Protein AF-A0A4U2ZJ17-F1 (afdb_monomer)

Sequence (229 aa):
LLGVKWKRGNTEYAGFHTMTIDEFIDPLTFLKKIASLFDLEIQYRVEVVGSQITGWYVDMVKKRGQETGKEIELGKDLVGVKRIEHSREICTALVGFVRGEEEKVITVESINNGLPYITDSDAFQRWNEHGKHKFGFYTPETEEQNMTPQRLMTLMKTEFKKRVNTSVSYEVEAQSIGRVFGLAHELINEGDTIKIKDTGFTPELYLEARVIAGDESFTNPTQDKYVFG

pLDDT: mean 88.43, std 6.13, range [61.22, 96.56]

Foldseek 3Di:
DPPDQEDEDAEDDQDDDDDDDPDDDDPVVVVVVVCVRSCWDWDWDWDDDDPDTPGIYIHTHNFDAEALAAEAEPPPWWPDKDKDWAQPLAWQKEAEWEQAPPRDIDALCVVVVNDRIDGDPVLCVVPPDVSHTGYHYDYDDDPPNDDDSVNRVVVRVVVNVVRSGIDMDMWTKTAQVCVVVVPPSNGADARYWYWYWYVVDVVTDIDTWGFHDWPADPVDSRPIITTTD

Organism: Bacillus mycoides (NCBI:txid1405)

Mean predicted aligned error: 9.57 Å

InterPro domains:
  IPR007119 Phage tail spike protein, N-terminal domain [TIGR01665] (4-229)
  IPR010572 Tail spike domain [PF06605] (67-223)

Secondary structure (DSSP, 8-state):
--SSS-EEEEE-----------S---HHHHHHHHHHHTT-EEEEEEEEETTEEEEEEEEEES--S-EEEEEEEBTTTEEEEEEEEE-TT--SEEEEEEE-GGGPEEESGGGTTT-SEEE-HHHHHHH-BTTB--EEEE----S-S---HHHHHHHHHHHHHHHSS-EEEEEEEE--HHHHHT-GGG---TT-EEEEEETTSSS-EEEEEEEEEEE--SS-GGG-EEEE-

Solvent-accessible surface area (backbone atoms only — not comparable to full-atom values): 13399 Å² total; per-residue (Å²): 117,82,99,55,84,46,38,84,50,58,69,63,91,62,84,85,87,89,83,87,80,94,65,94,72,56,72,66,62,48,50,50,52,51,24,65,74,48,63,33,38,81,44,81,46,71,44,70,59,91,96,41,80,78,47,39,29,44,26,37,34,76,64,61,55,49,77,74,80,38,72,39,30,64,91,76,33,43,73,46,78,45,82,44,78,46,60,85,75,44,26,25,24,41,36,41,45,44,76,39,78,91,75,42,75,46,44,30,22,93,81,43,92,69,35,49,51,52,74,40,72,69,29,31,75,75,59,39,59,92,88,34,75,34,75,38,82,44,61,86,92,68,89,68,75,82,76,45,46,70,57,49,49,54,52,45,54,58,54,43,67,67,21,46,48,63,50,75,50,53,47,39,36,33,46,41,55,10,68,63,71,67,36,79,76,51,57,85,54,65,34,19,42,36,38,38,39,32,77,86,43,88,73,65,40,78,44,78,38,27,31,72,42,66,53,73,40,95,90,48,37,85,69,19,38,36,39,34,87

Radius of gyration: 23.9 Å; Cα contacts (8 Å, |Δi|>4): 418; chains: 1; bounding box: 58×40×65 Å

N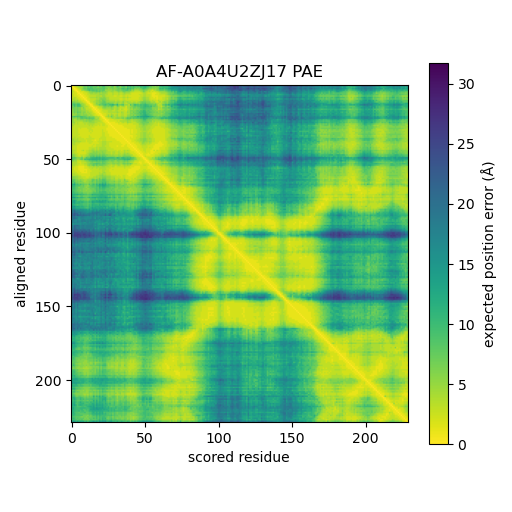earest PDB structures (foldseek):
  3cdd-assembly2_F  TM=5.819E-01  e=4.484E-06  Shewanella oneidensis MR-1
  6v8i-assembly1_BE  TM=5.025E-01  e=1.426E-06  Dubowvirus dv80alpha
  3cdd-assembly2_E  TM=5.573E-01  e=1.177E-05  Shewanella oneidensis MR-1
  3cdd-assembly1_C  TM=5.200E-01  e=5.059E-06  Shewanella oneidensis MR-1
  8fqc-assembly1_C1  TM=3.950E-01  e=2.426E-05  Agrobacterium phage Milano

Structure (mmCIF, N/CA/C/O backbone):
data_AF-A0A4U2ZJ17-F1
#
_entry.id   AF-A0A4U2ZJ17-F1
#
loop_
_atom_site.group_PDB
_atom_site.id
_atom_site.type_symbol
_atom_site.label_atom_id
_atom_site.label_alt_id
_atom_site.label_comp_id
_atom_site.label_asym_id
_atom_site.label_entity_id
_atom_site.label_seq_id
_atom_site.pdbx_PDB_ins_code
_atom_site.Cartn_x
_atom_site.Cartn_y
_atom_site.Cartn_z
_atom_site.occupancy
_atom_site.B_iso_or_equiv
_atom_site.auth_seq_id
_atom_site.auth_comp_id
_atom_site.auth_asym_id
_atom_site.auth_atom_id
_atom_site.pdbx_PDB_model_num
ATOM 1 N N . LEU A 1 1 ? 25.940 11.622 5.980 1.00 75.38 1 LEU A N 1
ATOM 2 C CA . LEU A 1 1 ? 26.574 10.427 5.379 1.00 75.38 1 LEU A CA 1
ATOM 3 C C . LEU A 1 1 ? 28.083 10.653 5.362 1.00 75.38 1 LEU A C 1
ATOM 5 O O . LEU A 1 1 ? 28.601 11.213 4.408 1.00 75.38 1 LEU A O 1
ATOM 9 N N . LEU A 1 2 ? 28.766 10.349 6.467 1.00 75.81 2 LEU A N 1
ATOM 10 C CA . LEU A 1 2 ? 30.220 10.515 6.585 1.00 75.81 2 LEU A CA 1
ATOM 11 C C . LEU A 1 2 ? 30.888 9.152 6.376 1.00 75.81 2 LEU A C 1
ATOM 13 O O . LEU A 1 2 ? 30.377 8.150 6.865 1.00 75.81 2 LEU A O 1
ATOM 17 N N . GLY A 1 3 ? 31.993 9.110 5.630 1.00 79.56 3 GLY A N 1
ATOM 18 C CA . GLY A 1 3 ? 32.769 7.880 5.412 1.00 79.56 3 GLY A CA 1
ATOM 19 C C . GLY A 1 3 ? 32.185 6.879 4.403 1.00 79.56 3 GLY A C 1
ATOM 20 O O . GLY A 1 3 ? 32.741 5.798 4.242 1.00 79.56 3 GLY A O 1
ATOM 21 N N . VAL A 1 4 ? 31.102 7.221 3.695 1.00 85.69 4 VAL A N 1
ATOM 22 C CA . VAL A 1 4 ? 30.512 6.396 2.622 1.00 85.69 4 VAL A CA 1
ATOM 23 C C . VAL A 1 4 ? 30.528 7.141 1.286 1.00 85.69 4 VAL A C 1
ATOM 25 O O . VAL A 1 4 ? 30.528 8.368 1.257 1.00 85.69 4 VAL A O 1
ATOM 28 N N . LYS A 1 5 ? 30.499 6.405 0.165 1.00 88.81 5 LYS A N 1
ATOM 29 C CA . LYS A 1 5 ? 30.486 6.993 -1.193 1.00 88.81 5 LYS A CA 1
ATOM 30 C C . LYS A 1 5 ? 29.231 7.822 -1.511 1.00 88.81 5 LYS A C 1
ATOM 32 O O . LYS A 1 5 ? 29.254 8.628 -2.436 1.00 88.81 5 LYS A O 1
ATOM 37 N N . TRP A 1 6 ? 28.150 7.607 -0.762 1.00 90.75 6 TRP A N 1
ATOM 38 C CA . TRP A 1 6 ? 26.847 8.239 -0.959 1.00 90.75 6 TRP A CA 1
ATOM 39 C C . TRP A 1 6 ? 26.771 9.628 -0.324 1.00 90.75 6 TRP A C 1
ATOM 41 O O . TRP A 1 6 ? 27.135 9.816 0.838 1.00 90.75 6 TRP A O 1
ATOM 51 N N . LYS A 1 7 ? 26.225 10.586 -1.070 1.00 92.50 7 LYS A N 1
ATOM 52 C CA . LYS A 1 7 ? 25.977 11.964 -0.643 1.00 92.50 7 LYS A CA 1
ATOM 53 C C . LYS A 1 7 ? 24.477 12.206 -0.493 1.00 92.50 7 LYS A C 1
ATOM 55 O O . LYS A 1 7 ? 23.660 11.508 -1.087 1.00 92.50 7 LYS A O 1
ATOM 60 N N . ARG A 1 8 ? 24.110 13.206 0.309 1.00 91.94 8 ARG A N 1
ATOM 61 C CA . ARG A 1 8 ? 22.730 13.705 0.344 1.00 91.94 8 ARG A CA 1
ATOM 62 C C . ARG A 1 8 ? 22.415 14.342 -1.011 1.00 91.94 8 ARG A C 1
ATOM 64 O O . ARG A 1 8 ? 23.201 15.167 -1.472 1.00 91.94 8 ARG A O 1
ATOM 71 N N . GLY A 1 9 ? 21.307 13.946 -1.622 1.00 93.38 9 GLY A N 1
ATOM 72 C CA . GLY A 1 9 ? 20.766 14.589 -2.812 1.00 93.38 9 GLY A CA 1
ATOM 73 C C . GLY A 1 9 ? 19.549 15.454 -2.479 1.00 93.38 9 GLY A C 1
ATOM 74 O O . GLY A 1 9 ? 19.556 16.187 -1.487 1.00 93.38 9 GLY A O 1
ATOM 75 N N . ASN A 1 10 ? 18.509 15.369 -3.299 1.00 92.12 10 ASN A N 1
ATOM 76 C CA . ASN A 1 10 ? 17.260 16.097 -3.118 1.00 92.12 10 ASN A CA 1
ATOM 77 C C . ASN A 1 10 ? 16.563 15.634 -1.837 1.00 92.12 10 ASN A C 1
ATOM 79 O O . ASN A 1 10 ? 16.494 14.447 -1.540 1.00 92.12 10 ASN A O 1
ATOM 83 N N . THR A 1 11 ? 16.070 16.567 -1.033 1.00 90.31 11 THR A N 1
ATOM 84 C CA . THR A 1 11 ? 15.320 16.248 0.187 1.00 90.31 11 THR A CA 1
ATOM 85 C C . THR A 1 11 ? 14.138 17.185 0.250 1.00 90.31 11 THR A C 1
ATOM 87 O O . THR A 1 11 ? 14.326 18.389 0.432 1.00 90.31 11 THR A O 1
ATOM 90 N N . GLU A 1 12 ? 12.941 16.645 0.081 1.00 87.38 12 GLU A N 1
ATOM 91 C CA . GLU A 1 12 ? 11.726 17.429 0.229 1.00 87.38 12 GLU A CA 1
ATOM 92 C C . GLU A 1 12 ? 11.452 17.733 1.702 1.00 87.38 12 GLU A C 1
ATOM 94 O O . GLU A 1 12 ? 11.763 16.951 2.601 1.00 87.38 12 GLU A O 1
ATOM 99 N N . TYR A 1 13 ? 10.891 18.913 1.956 1.00 84.81 13 TYR A N 1
ATOM 100 C CA . TYR A 1 13 ? 10.506 19.299 3.304 1.00 84.81 13 TYR A CA 1
ATOM 101 C C . TYR A 1 13 ? 9.256 18.522 3.740 1.00 84.81 13 TYR A C 1
ATOM 103 O O . TYR A 1 13 ? 8.222 18.575 3.069 1.00 84.81 13 TYR A O 1
ATOM 111 N N . ALA A 1 14 ? 9.356 17.842 4.883 1.00 82.38 14 ALA A N 1
ATOM 112 C CA . ALA A 1 14 ? 8.303 17.002 5.458 1.00 82.38 14 ALA A CA 1
ATOM 113 C C . ALA A 1 14 ? 8.065 17.292 6.956 1.00 82.38 14 ALA A C 1
ATOM 115 O O . ALA A 1 14 ? 7.679 16.413 7.716 1.00 82.38 14 ALA A O 1
ATOM 116 N N . GLY A 1 15 ? 8.302 18.535 7.394 1.00 85.44 15 GLY A N 1
ATOM 117 C CA . GLY A 1 15 ? 8.098 18.941 8.788 1.00 85.44 15 GLY A CA 1
ATOM 118 C C . GLY A 1 15 ? 9.284 18.628 9.701 1.00 85.44 15 GLY A C 1
ATOM 119 O O . GLY A 1 15 ? 10.428 18.545 9.250 1.00 85.44 15 GLY A O 1
ATOM 120 N N . PHE A 1 16 ? 9.003 18.494 10.999 1.00 86.19 16 PHE A N 1
ATOM 121 C CA . PHE A 1 16 ? 9.996 18.230 12.038 1.00 86.19 16 PHE A CA 1
ATOM 122 C C . PHE A 1 16 ? 9.546 17.053 12.897 1.00 86.19 16 PHE A C 1
ATOM 124 O O . PHE A 1 16 ? 8.444 17.069 13.433 1.00 86.19 16 PHE A O 1
ATOM 131 N N . HIS A 1 17 ? 10.433 16.079 13.077 1.00 84.19 17 HIS A N 1
ATOM 132 C CA . HIS A 1 17 ? 10.215 14.944 13.963 1.00 84.19 17 HIS A CA 1
ATOM 133 C C . HIS A 1 17 ? 11.437 14.729 14.849 1.00 84.19 17 HIS A C 1
ATOM 135 O O . HIS A 1 17 ? 12.572 14.992 14.441 1.00 84.19 17 HIS A O 1
ATOM 141 N N . THR A 1 18 ? 11.196 14.208 16.047 1.00 83.88 18 THR A N 1
ATOM 142 C CA . THR A 1 18 ? 12.246 13.815 16.987 1.00 83.88 18 THR A CA 1
ATOM 143 C C . THR A 1 18 ? 12.358 12.297 16.993 1.00 83.88 18 THR A C 1
ATOM 145 O O . THR A 1 18 ? 11.354 11.596 17.067 1.00 83.88 18 THR A O 1
ATOM 148 N N . MET A 1 19 ? 13.584 11.783 16.935 1.00 84.06 19 MET A N 1
ATOM 149 C CA . MET A 1 19 ? 13.879 10.359 17.068 1.00 84.06 19 MET A CA 1
ATOM 150 C C . MET A 1 19 ? 15.079 10.188 17.991 1.00 84.06 19 MET A C 1
ATOM 152 O O . MET A 1 19 ? 16.107 10.839 17.799 1.00 84.06 19 MET A O 1
ATOM 156 N N . THR A 1 20 ? 14.952 9.281 18.954 1.00 87.25 20 THR A N 1
ATOM 157 C CA . THR A 1 20 ? 16.044 8.880 19.844 1.00 87.25 20 THR A CA 1
ATOM 158 C C . THR A 1 20 ? 16.731 7.635 19.285 1.00 87.25 20 THR A C 1
ATOM 160 O O . THR A 1 20 ? 16.078 6.746 18.735 1.00 87.25 20 THR A O 1
ATOM 163 N N . ILE A 1 21 ? 18.060 7.585 19.379 1.00 86.25 21 ILE A N 1
ATOM 164 C CA . ILE A 1 21 ? 18.881 6.454 18.940 1.00 86.25 21 ILE A CA 1
ATOM 165 C C . ILE A 1 21 ? 19.700 5.999 20.145 1.00 86.25 21 ILE A C 1
ATOM 167 O O . ILE A 1 21 ? 20.718 6.609 20.463 1.00 86.25 21 ILE A O 1
ATOM 171 N N . ASP A 1 22 ? 19.244 4.939 20.804 1.00 87.06 22 ASP A N 1
ATOM 172 C CA . ASP A 1 22 ? 19.842 4.455 22.057 1.00 87.06 22 ASP A CA 1
ATOM 173 C C . ASP A 1 22 ? 20.845 3.303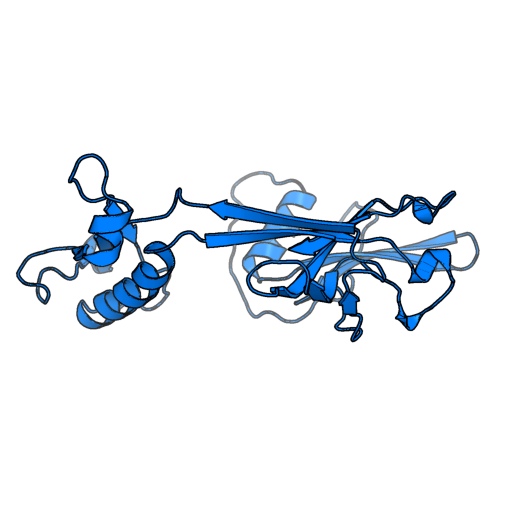 21.852 1.00 87.06 22 ASP A C 1
ATOM 175 O O . ASP A 1 22 ? 21.561 2.920 22.773 1.00 87.06 22 ASP A O 1
ATOM 179 N N . GLU A 1 23 ? 20.942 2.771 20.629 1.00 90.56 23 GLU A N 1
ATOM 180 C CA . GLU A 1 23 ? 21.829 1.664 20.257 1.00 90.56 23 GLU A CA 1
ATOM 181 C C . GLU A 1 23 ? 22.526 1.932 18.915 1.00 90.56 23 GLU A C 1
ATOM 183 O O . GLU A 1 23 ? 22.079 2.750 18.105 1.00 90.56 23 GLU A O 1
ATOM 188 N N . PHE A 1 24 ? 23.621 1.214 18.647 1.00 89.75 24 PHE A N 1
ATOM 189 C CA . PHE A 1 24 ? 24.280 1.267 17.343 1.00 89.75 24 PHE A CA 1
ATOM 190 C C . PHE A 1 24 ? 23.322 0.826 16.231 1.00 89.75 24 PHE A C 1
ATOM 192 O O . PHE A 1 24 ? 22.700 -0.230 16.306 1.00 89.75 24 PHE A O 1
ATOM 199 N N . ILE A 1 25 ? 23.246 1.624 15.167 1.00 89.56 25 ILE A N 1
ATOM 200 C CA . ILE A 1 25 ? 22.373 1.384 14.018 1.00 89.56 25 ILE A CA 1
ATOM 201 C C . ILE A 1 25 ? 23.176 1.461 12.724 1.00 89.56 25 ILE A C 1
ATOM 203 O O . ILE A 1 25 ? 24.022 2.343 12.553 1.00 89.56 25 ILE A O 1
ATOM 207 N N . ASP A 1 26 ? 22.922 0.540 11.795 1.00 89.25 26 ASP A N 1
ATOM 208 C CA . ASP A 1 26 ? 23.555 0.600 10.485 1.00 89.25 26 ASP A CA 1
ATOM 209 C C . ASP A 1 26 ? 22.964 1.747 9.633 1.00 89.25 26 ASP A C 1
ATOM 211 O O . ASP A 1 26 ? 21.783 2.091 9.767 1.00 89.25 26 ASP A O 1
ATOM 215 N N . PRO A 1 27 ? 23.752 2.352 8.723 1.00 87.94 27 PRO A N 1
ATOM 216 C CA . PRO A 1 27 ? 23.302 3.508 7.951 1.00 87.94 27 PRO A CA 1
ATOM 217 C C . PRO A 1 27 ? 22.053 3.269 7.095 1.00 87.94 27 PRO A C 1
ATOM 219 O O . PRO A 1 27 ? 21.276 4.202 6.899 1.00 87.94 27 PRO A O 1
ATOM 222 N N . LEU A 1 28 ? 21.847 2.056 6.570 1.00 88.81 28 LEU A N 1
ATOM 223 C CA . LEU A 1 28 ? 20.694 1.759 5.718 1.00 88.81 28 LEU A CA 1
ATOM 224 C C . LEU A 1 28 ? 19.417 1.688 6.555 1.00 88.81 28 LEU A C 1
ATOM 226 O O . LEU A 1 28 ? 18.419 2.312 6.197 1.00 88.81 28 LEU A O 1
ATOM 230 N N . THR A 1 29 ? 19.453 0.976 7.680 1.00 90.19 29 THR A N 1
ATOM 231 C CA . THR A 1 29 ? 18.329 0.927 8.622 1.00 90.19 29 THR A CA 1
ATOM 232 C C . THR A 1 29 ? 18.021 2.314 9.163 1.00 90.19 29 THR A C 1
ATOM 234 O O . THR A 1 29 ? 16.854 2.683 9.263 1.00 90.19 29 THR A O 1
ATOM 237 N N . PHE A 1 30 ? 19.043 3.127 9.438 1.00 90.88 30 PHE A N 1
ATOM 238 C CA . PHE A 1 30 ? 18.834 4.503 9.874 1.00 90.88 30 PHE A CA 1
ATOM 239 C C . PHE A 1 30 ? 18.121 5.356 8.818 1.00 90.88 30 PHE A C 1
ATOM 241 O O . PHE A 1 30 ? 17.141 6.028 9.135 1.00 90.88 30 PHE A O 1
ATOM 248 N N . LEU A 1 31 ? 18.545 5.281 7.550 1.00 91.62 31 LEU A N 1
ATOM 249 C CA . LEU A 1 31 ? 17.860 5.969 6.451 1.00 91.62 31 LEU A CA 1
ATOM 250 C C . LEU A 1 31 ? 16.409 5.500 6.299 1.00 91.62 31 LEU A C 1
ATOM 252 O O . LEU A 1 31 ? 15.532 6.338 6.118 1.00 91.62 31 LEU A O 1
ATOM 256 N N . LYS A 1 32 ? 16.140 4.193 6.426 1.00 91.56 32 LYS A N 1
ATOM 257 C CA . LYS A 1 32 ? 14.775 3.642 6.391 1.00 91.56 32 LYS A CA 1
ATOM 258 C C . LYS A 1 32 ? 13.911 4.150 7.547 1.00 91.56 32 LYS A C 1
ATOM 260 O O . LYS A 1 32 ? 12.755 4.487 7.319 1.00 91.56 32 LYS A O 1
ATOM 265 N N . LYS A 1 33 ? 14.463 4.251 8.763 1.00 91.12 33 LYS A N 1
ATOM 266 C CA . LYS A 1 33 ? 13.752 4.831 9.916 1.00 91.12 33 LYS A CA 1
ATOM 267 C C . LYS A 1 33 ? 13.408 6.301 9.684 1.00 91.12 33 LYS A C 1
ATOM 269 O O . LYS A 1 33 ? 12.282 6.693 9.950 1.00 91.12 33 LYS A O 1
ATOM 274 N N . ILE A 1 34 ? 14.343 7.092 9.149 1.00 90.69 34 ILE A N 1
ATOM 275 C CA . ILE A 1 34 ? 14.077 8.493 8.784 1.00 90.69 34 ILE A CA 1
ATOM 276 C C . ILE A 1 34 ? 12.983 8.561 7.714 1.00 90.69 34 ILE A C 1
ATOM 278 O O . ILE A 1 34 ? 12.012 9.282 7.892 1.00 90.69 34 ILE A O 1
ATOM 282 N N . ALA A 1 35 ? 13.108 7.796 6.631 1.00 91.56 35 ALA A N 1
ATOM 283 C CA . ALA A 1 35 ? 12.120 7.773 5.556 1.00 91.56 35 ALA A CA 1
ATOM 284 C C . ALA A 1 35 ? 10.713 7.440 6.084 1.00 91.56 35 ALA A C 1
ATOM 286 O O . ALA A 1 35 ? 9.773 8.181 5.826 1.00 91.56 35 ALA A O 1
ATOM 287 N N . SER A 1 36 ? 10.598 6.408 6.927 1.00 89.06 36 SER A N 1
ATOM 288 C CA . SER A 1 36 ? 9.339 6.031 7.576 1.00 89.06 36 SER A CA 1
ATOM 289 C C . SER A 1 36 ? 8.797 7.104 8.521 1.00 89.06 36 SER A C 1
ATOM 291 O O . SER A 1 36 ? 7.590 7.294 8.577 1.00 89.06 36 SER A O 1
ATOM 293 N N . LEU A 1 37 ? 9.661 7.788 9.275 1.00 89.75 37 LEU A N 1
ATOM 294 C CA . LEU A 1 37 ? 9.251 8.829 10.220 1.00 89.75 37 LEU A CA 1
ATOM 295 C C . LEU A 1 37 ? 8.678 10.057 9.506 1.00 89.75 37 LEU A C 1
ATOM 297 O O . LEU A 1 37 ? 7.787 10.711 10.026 1.00 89.75 37 LEU A O 1
ATOM 301 N N . PHE A 1 38 ? 9.211 10.384 8.330 1.00 88.94 38 PHE A N 1
ATOM 302 C CA . PHE A 1 38 ? 8.803 11.550 7.549 1.00 88.94 38 PHE A CA 1
ATOM 303 C C . PHE A 1 38 ? 7.801 11.226 6.431 1.00 88.94 38 PHE A C 1
ATOM 305 O O . PHE A 1 38 ? 7.454 12.136 5.683 1.00 88.94 38 PHE A O 1
ATOM 312 N N . ASP A 1 39 ? 7.356 9.969 6.315 1.00 89.69 39 ASP A N 1
ATOM 313 C CA . ASP A 1 39 ? 6.524 9.477 5.206 1.00 89.69 39 ASP A CA 1
ATOM 314 C C . ASP A 1 39 ? 7.117 9.848 3.829 1.00 89.69 39 ASP A C 1
ATOM 316 O O . ASP A 1 39 ? 6.469 10.407 2.945 1.00 89.69 39 ASP A O 1
ATOM 320 N N . LEU A 1 40 ? 8.425 9.611 3.690 1.00 92.69 40 LEU A N 1
ATOM 321 C CA . LEU A 1 40 ? 9.204 9.866 2.481 1.00 92.69 40 LEU A CA 1
ATOM 322 C C . LEU A 1 40 ? 9.705 8.556 1.881 1.00 92.69 40 LEU A C 1
ATOM 324 O O . LEU A 1 40 ? 9.946 7.562 2.564 1.00 92.69 40 LEU A O 1
ATOM 328 N N . GLU A 1 41 ? 9.975 8.595 0.588 1.00 92.00 41 GLU A N 1
ATOM 329 C CA . GLU A 1 41 ? 10.575 7.514 -0.168 1.00 92.00 41 GLU A CA 1
ATOM 330 C C . GLU A 1 41 ? 12.035 7.802 -0.492 1.00 92.00 41 GLU A C 1
ATOM 332 O O . GLU A 1 41 ? 12.419 8.902 -0.902 1.00 92.00 41 GLU A O 1
ATOM 337 N N . ILE A 1 42 ? 12.859 6.767 -0.344 1.00 92.31 42 ILE A N 1
ATOM 338 C CA . ILE A 1 42 ? 14.283 6.825 -0.660 1.00 92.31 42 ILE A CA 1
ATOM 339 C C . ILE A 1 42 ? 14.475 6.526 -2.144 1.00 92.31 42 ILE A C 1
ATOM 341 O O . ILE A 1 42 ? 14.081 5.460 -2.622 1.00 92.31 42 ILE A O 1
ATOM 345 N N . GLN A 1 43 ? 15.161 7.419 -2.854 1.00 91.25 43 GLN A N 1
ATOM 346 C CA . GLN A 1 43 ? 15.602 7.196 -4.226 1.00 91.25 43 GLN A CA 1
ATOM 347 C C . GLN A 1 43 ? 17.128 7.249 -4.308 1.00 91.25 43 GLN A C 1
ATOM 349 O O . GLN A 1 43 ? 17.770 8.223 -3.921 1.00 91.25 43 GLN A O 1
ATOM 354 N N . TYR A 1 44 ? 17.720 6.180 -4.834 1.00 91.25 44 TYR A N 1
ATOM 355 C CA . TYR A 1 44 ? 19.154 6.112 -5.083 1.00 91.25 44 TYR A CA 1
ATOM 356 C C . TYR A 1 44 ? 19.444 6.531 -6.517 1.00 91.25 44 TYR A C 1
ATOM 358 O O . TYR A 1 44 ? 18.878 5.977 -7.458 1.00 91.25 44 TYR A O 1
ATOM 366 N N . ARG A 1 45 ? 20.350 7.492 -6.688 1.00 91.44 45 ARG A N 1
ATOM 367 C CA . ARG A 1 45 ? 20.709 8.030 -8.000 1.00 91.44 45 ARG A CA 1
ATOM 368 C C . ARG A 1 45 ? 22.216 8.072 -8.172 1.00 91.44 45 ARG A C 1
ATOM 370 O O . ARG A 1 45 ? 22.954 8.432 -7.254 1.00 91.44 45 ARG A O 1
ATOM 377 N N . VAL A 1 46 ? 22.670 7.716 -9.366 1.00 92.56 46 VAL A N 1
ATOM 378 C CA . VAL A 1 46 ? 24.074 7.794 -9.766 1.00 92.56 46 VAL A CA 1
ATOM 379 C C . VAL A 1 46 ? 24.177 8.759 -10.937 1.00 92.56 46 VAL A C 1
ATOM 381 O O . VAL A 1 46 ? 23.387 8.683 -11.873 1.00 92.56 46 VAL A O 1
ATOM 384 N N . GLU A 1 47 ? 25.134 9.676 -10.876 1.00 9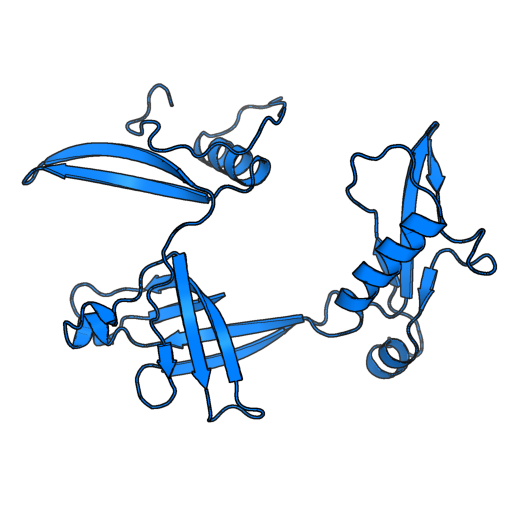3.00 47 GLU A N 1
ATOM 385 C CA . GLU A 1 47 ? 25.462 10.559 -11.995 1.00 93.00 47 GLU A CA 1
ATOM 386 C C . GLU A 1 47 ? 26.626 9.961 -12.779 1.00 93.00 47 GLU A C 1
ATOM 388 O O . GLU A 1 47 ? 27.640 9.559 -12.199 1.00 93.00 47 GLU A O 1
ATOM 393 N N . VAL A 1 48 ? 26.464 9.887 -14.098 1.00 92.06 48 VAL A N 1
ATOM 394 C CA . VAL A 1 48 ? 27.461 9.348 -15.024 1.00 92.06 48 VAL A CA 1
ATOM 395 C C . VAL A 1 48 ? 27.738 10.397 -16.090 1.00 92.06 48 VAL A C 1
ATOM 397 O O . VAL A 1 48 ? 26.813 10.921 -16.708 1.00 92.06 48 VAL A O 1
ATOM 400 N N . VAL A 1 49 ? 29.014 10.697 -16.311 1.00 91.56 49 VAL A N 1
ATOM 401 C CA . VAL A 1 49 ? 29.476 11.584 -17.381 1.00 91.56 49 VAL A CA 1
ATOM 402 C C . VAL A 1 49 ? 30.466 10.802 -18.236 1.00 91.56 49 VAL A C 1
ATOM 404 O O . VAL A 1 49 ? 31.528 10.388 -17.767 1.00 91.56 49 VAL A O 1
ATOM 407 N N . GLY A 1 50 ? 30.098 10.557 -19.496 1.00 90.31 50 GLY A N 1
ATOM 408 C CA . GLY A 1 50 ? 30.846 9.659 -20.375 1.00 90.31 50 GLY A CA 1
ATOM 409 C C . GLY A 1 50 ? 30.890 8.240 -19.803 1.00 90.31 50 GLY A C 1
ATOM 410 O O . GLY A 1 50 ? 29.853 7.634 -19.559 1.00 90.31 50 GLY A O 1
ATOM 411 N N . SER A 1 51 ? 32.094 7.717 -19.569 1.00 89.50 51 SER A N 1
ATOM 412 C CA . SER A 1 51 ? 32.319 6.392 -18.975 1.00 89.50 51 SER A CA 1
ATOM 413 C C . SER A 1 51 ? 32.626 6.431 -17.471 1.00 89.50 51 SER A C 1
ATOM 415 O O . SER A 1 51 ? 33.073 5.426 -16.918 1.00 89.50 51 SER A O 1
ATOM 417 N N . GLN A 1 52 ? 32.463 7.580 -16.804 1.00 91.75 52 GLN A N 1
ATOM 418 C CA . GLN A 1 52 ? 32.829 7.759 -15.398 1.00 91.75 52 GLN A CA 1
ATOM 419 C C . GLN A 1 52 ? 31.618 8.084 -14.526 1.00 91.75 52 GLN A C 1
ATOM 421 O O . GLN A 1 52 ? 30.806 8.946 -14.855 1.00 91.75 52 GLN A O 1
ATOM 426 N N . ILE A 1 53 ? 31.537 7.420 -13.372 1.00 92.31 53 ILE A N 1
ATOM 427 C CA . ILE A 1 53 ? 30.578 7.757 -12.319 1.00 92.31 53 ILE A CA 1
ATOM 428 C C . ILE A 1 53 ? 31.103 8.979 -11.560 1.00 92.31 53 ILE A C 1
ATOM 430 O O . ILE A 1 53 ? 32.166 8.915 -10.942 1.00 92.31 53 ILE A O 1
ATOM 434 N N . THR A 1 54 ? 30.353 10.077 -11.580 1.00 92.06 54 THR A N 1
ATOM 435 C CA . THR A 1 54 ? 30.740 11.360 -10.974 1.00 92.06 54 THR A CA 1
ATOM 436 C C . THR A 1 54 ? 30.121 11.585 -9.594 1.00 92.06 54 THR A C 1
ATOM 438 O O . THR A 1 54 ? 30.655 12.363 -8.799 1.00 92.06 54 THR A O 1
ATOM 441 N N . GLY A 1 55 ? 29.038 10.881 -9.255 1.00 93.00 55 GLY A N 1
ATOM 442 C CA . GLY A 1 55 ? 28.383 11.041 -7.960 1.00 93.00 55 GLY A CA 1
ATOM 443 C C . GLY A 1 55 ? 27.382 9.943 -7.621 1.00 93.00 55 GLY A C 1
ATOM 444 O O . GLY A 1 55 ? 26.771 9.344 -8.499 1.00 93.00 55 GLY A O 1
ATOM 445 N N . TRP A 1 56 ? 27.222 9.699 -6.321 1.00 95.00 56 TRP A N 1
ATOM 446 C CA . TRP A 1 56 ? 26.240 8.785 -5.739 1.00 95.00 56 TRP A CA 1
ATOM 447 C C . TRP A 1 56 ? 25.385 9.582 -4.762 1.00 95.00 56 TRP A C 1
ATOM 449 O O . TRP A 1 56 ? 25.927 10.182 -3.830 1.00 95.00 56 TRP A O 1
ATOM 459 N N . TYR A 1 57 ? 24.073 9.581 -4.952 1.00 94.81 57 TYR A N 1
ATOM 460 C CA . TYR A 1 57 ? 23.141 10.418 -4.208 1.00 94.81 57 TYR A CA 1
ATOM 461 C C . TYR A 1 57 ? 22.010 9.591 -3.615 1.00 94.81 57 TYR A C 1
ATOM 463 O O . TYR A 1 57 ? 21.523 8.640 -4.226 1.00 94.81 57 TYR A O 1
ATOM 471 N N . VAL A 1 58 ? 21.611 9.977 -2.409 1.00 94.25 58 VAL A N 1
ATOM 472 C CA . VAL A 1 58 ? 20.399 9.501 -1.750 1.00 94.25 58 VAL A CA 1
ATOM 473 C C . VAL A 1 58 ? 19.434 10.672 -1.699 1.00 94.25 58 VAL A C 1
ATOM 475 O O . VAL A 1 58 ? 19.680 11.650 -0.984 1.00 94.25 58 VAL A 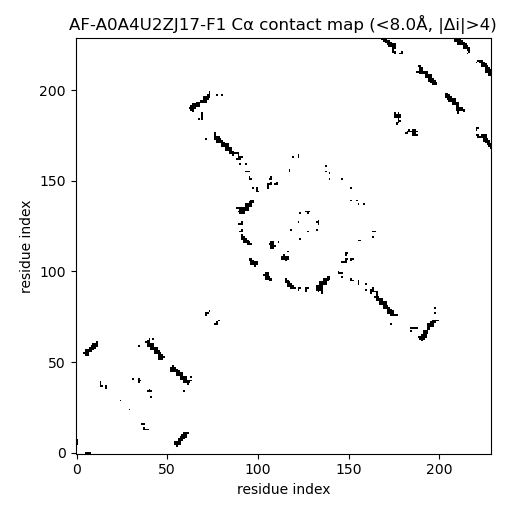O 1
ATOM 478 N N . ASP A 1 59 ? 18.378 10.566 -2.490 1.00 94.00 59 ASP A N 1
ATOM 479 C CA . ASP A 1 59 ? 17.267 11.498 -2.535 1.00 94.00 59 ASP A CA 1
ATOM 480 C C . ASP A 1 59 ? 16.158 11.004 -1.572 1.00 94.00 59 ASP A C 1
ATOM 482 O O . ASP A 1 59 ? 15.987 9.800 -1.365 1.00 94.00 59 ASP A O 1
ATOM 486 N N . MET A 1 60 ? 15.432 11.936 -0.959 1.00 93.81 60 MET A N 1
ATOM 487 C CA . MET A 1 60 ? 14.280 11.711 -0.079 1.00 93.81 60 MET A CA 1
ATOM 488 C C . MET A 1 60 ? 13.115 12.535 -0.632 1.00 93.81 60 MET A C 1
ATOM 490 O O . MET A 1 60 ? 13.141 13.768 -0.563 1.00 93.81 60 MET A O 1
ATOM 494 N N . VAL A 1 61 ? 12.135 11.862 -1.223 1.00 93.12 61 VAL A N 1
ATOM 495 C CA . VAL A 1 61 ? 11.022 12.475 -1.967 1.00 93.12 61 VAL A CA 1
ATOM 496 C C . VAL A 1 61 ? 9.693 11.955 -1.438 1.00 93.12 61 VAL A C 1
ATOM 498 O O . VAL A 1 61 ? 9.635 10.838 -0.947 1.00 93.12 61 VAL A O 1
ATOM 501 N N . LYS A 1 62 ? 8.611 12.724 -1.540 1.00 90.62 62 LYS A N 1
ATOM 502 C CA . LYS A 1 62 ? 7.278 12.298 -1.083 1.00 90.62 62 LYS A CA 1
ATOM 503 C C . LYS A 1 62 ? 6.752 11.093 -1.852 1.00 90.62 62 LYS A C 1
ATOM 505 O O . LYS A 1 62 ? 6.078 10.250 -1.281 1.00 90.62 62 LYS A O 1
ATOM 510 N N . LYS A 1 63 ? 7.036 11.025 -3.153 1.00 89.44 63 LYS A N 1
ATOM 511 C CA . LYS A 1 63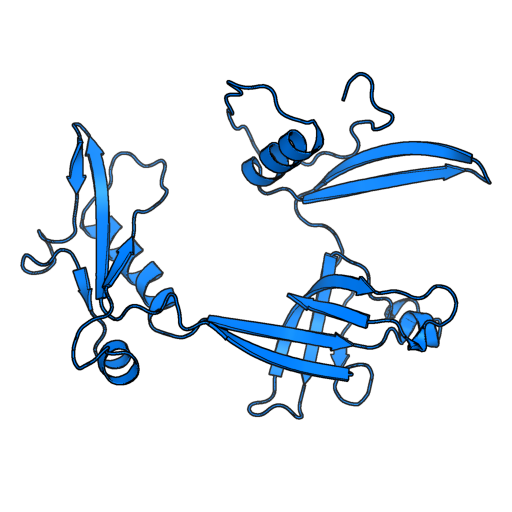 ? 6.604 9.926 -4.020 1.00 89.44 63 LYS A CA 1
ATOM 512 C C . LYS A 1 63 ? 7.586 9.765 -5.179 1.00 89.44 63 LYS A C 1
ATOM 514 O O . LYS A 1 63 ? 7.855 10.728 -5.894 1.00 89.44 63 LYS A O 1
ATOM 519 N N . ARG A 1 64 ? 8.129 8.561 -5.369 1.00 90.88 64 ARG A N 1
ATOM 520 C CA . ARG A 1 64 ? 8.884 8.164 -6.570 1.00 90.88 64 ARG A CA 1
ATOM 521 C C . ARG A 1 64 ? 7.953 7.920 -7.756 1.00 90.88 64 ARG A C 1
ATOM 523 O O . ARG A 1 64 ? 6.813 7.504 -7.569 1.00 90.88 64 ARG A O 1
ATOM 530 N N . GLY A 1 65 ? 8.499 8.054 -8.959 1.00 88.19 65 GLY A N 1
ATOM 531 C CA . GLY A 1 65 ? 7.785 7.795 -10.210 1.00 88.19 65 GLY A CA 1
ATOM 532 C C . GLY A 1 65 ? 6.800 8.898 -10.583 1.00 88.19 65 GLY A C 1
ATOM 533 O O . GLY A 1 65 ? 6.690 9.917 -9.899 1.00 88.19 65 GLY A O 1
ATOM 534 N N . GLN A 1 66 ? 6.135 8.720 -11.719 1.00 89.44 66 GLN A N 1
ATOM 535 C CA . GLN A 1 66 ? 5.266 9.727 -12.323 1.00 89.44 66 GLN A CA 1
ATOM 536 C C . GLN A 1 66 ? 3.929 9.120 -12.752 1.00 89.44 66 GLN A C 1
ATOM 538 O O . GLN A 1 66 ? 3.800 7.912 -12.943 1.00 89.44 66 GLN A O 1
ATOM 543 N N . GLU A 1 67 ? 2.917 9.967 -12.915 1.00 89.69 67 GLU A N 1
ATOM 544 C CA . GLU A 1 67 ? 1.684 9.582 -13.600 1.00 89.69 67 GLU A CA 1
ATOM 545 C C . GLU A 1 67 ? 1.875 9.847 -15.097 1.00 89.69 67 GLU A C 1
ATOM 547 O O . GLU A 1 67 ? 1.806 10.984 -15.560 1.00 89.69 67 GLU A O 1
ATOM 552 N N . THR A 1 68 ? 2.196 8.798 -15.853 1.00 82.12 68 THR A N 1
ATOM 553 C CA . THR A 1 68 ? 2.549 8.914 -17.280 1.00 82.12 68 THR A CA 1
ATOM 554 C C . THR A 1 68 ? 1.331 8.866 -18.205 1.00 82.12 68 THR A C 1
ATOM 556 O O . THR A 1 68 ? 1.456 9.092 -19.406 1.00 82.12 68 THR A O 1
ATOM 559 N N . GLY A 1 69 ? 0.147 8.551 -17.666 1.00 86.88 69 GLY A N 1
ATOM 560 C CA . GLY A 1 69 ? -1.057 8.265 -18.452 1.00 86.88 69 GLY A CA 1
ATOM 561 C C . GLY A 1 69 ? -1.033 6.892 -19.135 1.00 86.88 69 GLY A C 1
ATOM 562 O O . GLY A 1 69 ? -1.950 6.577 -19.888 1.00 86.88 69 GLY A O 1
ATOM 563 N N . LYS A 1 70 ? -0.008 6.073 -18.866 1.00 91.12 70 LYS A N 1
ATOM 564 C CA . LYS A 1 70 ? 0.091 4.690 -19.328 1.00 91.12 70 LYS A CA 1
ATOM 565 C C . LYS A 1 70 ? -1.089 3.863 -18.815 1.00 91.12 70 LYS A C 1
ATOM 567 O O . LYS A 1 70 ? -1.354 3.807 -17.612 1.00 91.12 70 LYS A O 1
ATOM 572 N N . GLU A 1 71 ? -1.731 3.156 -19.739 1.00 93.56 71 GLU A N 1
ATOM 573 C CA . GLU A 1 71 ? -2.790 2.192 -19.443 1.00 93.56 71 GLU A CA 1
ATOM 574 C C . GLU A 1 71 ? -2.351 0.785 -19.854 1.00 93.56 71 GLU A C 1
ATOM 576 O O . GLU A 1 71 ? -1.821 0.596 -20.955 1.00 93.56 71 GLU A O 1
ATOM 581 N N . ILE A 1 72 ? -2.545 -0.174 -18.952 1.00 93.12 72 ILE A N 1
ATOM 582 C CA . ILE A 1 72 ? -2.347 -1.606 -19.167 1.00 93.12 72 ILE A CA 1
ATOM 583 C C . ILE A 1 72 ? -3.709 -2.237 -19.422 1.00 93.12 72 ILE A C 1
ATOM 585 O O . ILE A 1 72 ? -4.624 -2.073 -18.615 1.00 93.12 72 ILE A O 1
ATOM 589 N N . GLU A 1 73 ? -3.852 -2.952 -20.533 1.00 94.81 73 GLU A N 1
ATOM 590 C CA . GLU A 1 73 ? -5.152 -3.422 -21.012 1.00 94.81 73 GLU A CA 1
ATOM 591 C C . GLU A 1 73 ? -5.119 -4.888 -21.464 1.00 94.81 73 GLU A C 1
ATOM 593 O O . GLU A 1 73 ? -4.154 -5.360 -22.082 1.00 94.81 73 GLU A O 1
ATOM 598 N N . LEU A 1 74 ? -6.209 -5.613 -21.182 1.00 92.81 74 LEU A N 1
ATOM 599 C CA . LEU A 1 74 ? -6.425 -6.970 -21.685 1.00 92.81 74 LEU A CA 1
ATOM 600 C C . LEU A 1 74 ? -6.355 -7.003 -23.219 1.00 92.81 74 LEU A C 1
ATOM 602 O O . LEU A 1 74 ? -7.048 -6.255 -23.905 1.00 92.81 74 LEU A O 1
ATOM 606 N N . GLY A 1 75 ? -5.531 -7.903 -23.762 1.00 90.25 75 GLY A N 1
ATOM 607 C CA . GLY A 1 75 ? -5.321 -8.046 -25.207 1.00 90.25 75 GLY A CA 1
ATOM 608 C C . GLY A 1 75 ? -4.264 -7.108 -25.802 1.00 90.25 75 GLY A C 1
ATOM 609 O O . GLY A 1 75 ? -3.959 -7.237 -26.987 1.00 90.25 75 GLY A O 1
ATOM 610 N N . LYS A 1 76 ? -3.680 -6.209 -24.997 1.00 92.31 76 LYS A N 1
ATOM 611 C CA . LYS A 1 76 ? -2.559 -5.341 -25.381 1.00 92.31 76 LYS A CA 1
ATOM 612 C C . LYS A 1 76 ? -1.270 -5.784 -24.691 1.00 92.31 76 LYS A C 1
ATOM 614 O O . LYS A 1 76 ? -0.373 -6.319 -25.334 1.00 92.31 76 LYS A O 1
ATOM 619 N N . ASP A 1 77 ? -1.188 -5.550 -23.390 1.00 91.19 77 ASP A N 1
ATOM 620 C CA . ASP A 1 77 ? 0.019 -5.721 -22.578 1.00 91.19 77 ASP A CA 1
ATOM 621 C C . ASP A 1 77 ? -0.253 -6.347 -21.206 1.00 91.19 77 ASP A C 1
ATOM 623 O O . ASP A 1 77 ? 0.690 -6.750 -20.526 1.00 91.19 77 ASP A O 1
ATOM 627 N N . LEU A 1 78 ? -1.522 -6.494 -20.815 1.00 91.56 78 LEU A N 1
ATOM 628 C CA . LEU A 1 78 ? -1.904 -7.245 -19.627 1.00 91.56 78 LEU A CA 1
ATOM 629 C C . LEU A 1 78 ? -1.689 -8.750 -19.848 1.00 91.56 78 LEU A C 1
ATOM 631 O O . LEU A 1 78 ? -2.322 -9.354 -20.716 1.00 91.56 78 LEU A O 1
ATOM 635 N N . VAL A 1 79 ? -0.824 -9.356 -19.034 1.00 88.44 79 VAL A N 1
ATOM 636 C CA . VAL A 1 79 ? -0.534 -10.800 -19.066 1.00 88.44 79 VAL A CA 1
ATOM 637 C C . VAL A 1 79 ? -1.455 -11.554 -18.112 1.00 88.44 79 VAL A C 1
ATOM 639 O O . VAL A 1 79 ? -1.965 -12.620 -18.457 1.00 88.44 79 VAL A O 1
ATOM 642 N N . GLY A 1 80 ? -1.700 -11.004 -16.922 1.00 86.25 80 GLY A N 1
ATOM 643 C CA . GLY A 1 80 ? -2.599 -11.623 -15.958 1.00 86.25 80 GLY A CA 1
ATOM 644 C C . GLY A 1 80 ? -2.885 -10.755 -14.743 1.00 86.25 80 GLY A C 1
ATOM 645 O O . GLY A 1 80 ? -2.093 -9.893 -14.367 1.00 86.25 80 GLY A O 1
ATOM 646 N N . VAL A 1 81 ? -4.028 -11.022 -14.113 1.00 87.69 81 VAL A N 1
ATOM 647 C CA . VAL A 1 81 ? -4.439 -10.417 -12.846 1.00 87.69 81 VAL A CA 1
ATOM 648 C C . VAL A 1 81 ? -4.761 -11.521 -11.853 1.00 87.69 81 VAL A C 1
ATOM 650 O O . VAL A 1 81 ? -5.530 -12.440 -12.138 1.00 87.69 81 VAL A O 1
ATOM 653 N N . LYS A 1 82 ? -4.211 -11.407 -10.650 1.00 85.94 82 LYS A N 1
ATOM 654 C CA . LYS A 1 82 ? -4.492 -12.298 -9.533 1.00 85.94 82 LYS A CA 1
ATOM 655 C C . LYS A 1 82 ? -5.033 -11.488 -8.365 1.00 85.94 82 LYS A C 1
ATOM 657 O O . LYS A 1 82 ? -4.325 -10.701 -7.746 1.00 85.94 82 LYS A O 1
ATOM 662 N N . ARG A 1 83 ? -6.305 -11.720 -8.047 1.00 85.12 83 ARG A N 1
ATOM 663 C CA . ARG A 1 83 ? -6.970 -11.156 -6.871 1.00 85.12 83 ARG A CA 1
ATOM 664 C C . ARG A 1 83 ? -6.597 -11.959 -5.628 1.00 85.12 83 ARG A C 1
ATOM 666 O O . ARG A 1 83 ? -6.792 -13.173 -5.592 1.00 85.12 83 ARG A O 1
ATOM 673 N N . ILE A 1 84 ? -6.100 -11.278 -4.606 1.00 83.12 84 ILE A N 1
ATOM 674 C CA . ILE A 1 84 ? -5.766 -11.852 -3.305 1.00 83.12 84 ILE A CA 1
ATOM 675 C C . ILE A 1 84 ? -6.706 -11.245 -2.268 1.00 83.12 84 ILE A C 1
ATOM 677 O O . ILE A 1 84 ? -6.790 -10.030 -2.110 1.00 83.12 84 ILE A O 1
ATOM 681 N N . GLU A 1 85 ? -7.433 -12.103 -1.557 1.00 83.81 85 GLU A N 1
ATOM 682 C CA . GLU A 1 85 ? -8.338 -11.682 -0.490 1.00 83.81 85 GLU A CA 1
ATOM 683 C C . GLU A 1 85 ? -7.720 -11.963 0.876 1.00 83.81 85 GLU A C 1
ATOM 685 O O . GLU A 1 85 ? -7.385 -13.100 1.218 1.00 83.81 85 GLU A O 1
ATOM 690 N N . HIS A 1 86 ? -7.600 -10.919 1.689 1.00 80.75 86 HIS A N 1
ATOM 691 C CA . HIS A 1 86 ? -7.106 -11.011 3.051 1.00 80.75 86 HIS A CA 1
ATOM 692 C C . HIS A 1 86 ? -8.284 -10.948 4.027 1.00 80.75 86 HIS A C 1
ATOM 694 O O . HIS A 1 86 ? -8.934 -9.919 4.201 1.00 80.75 86 HIS A O 1
ATOM 700 N N . SER A 1 87 ? -8.555 -12.068 4.699 1.00 81.88 87 SER A N 1
ATOM 701 C CA . SER A 1 87 ? -9.639 -12.195 5.689 1.00 81.88 87 SER A CA 1
ATOM 702 C C . SER A 1 87 ? -9.162 -12.171 7.146 1.00 81.88 87 SER A C 1
ATOM 704 O O . SER A 1 87 ? -9.970 -12.245 8.076 1.00 81.88 87 SER A O 1
ATOM 706 N N . ARG A 1 88 ? -7.842 -12.078 7.366 1.00 79.88 88 ARG A N 1
ATOM 707 C CA . ARG A 1 88 ? -7.228 -12.195 8.700 1.00 79.88 88 ARG A CA 1
ATOM 708 C C . ARG A 1 88 ? -7.648 -11.074 9.643 1.00 79.88 88 ARG A C 1
ATOM 710 O O . ARG A 1 88 ? -7.922 -11.343 10.805 1.00 79.88 88 ARG A O 1
ATOM 717 N N . GLU A 1 89 ? -7.742 -9.851 9.135 1.00 83.75 89 GLU A N 1
ATOM 718 C CA . GLU A 1 89 ? -8.069 -8.667 9.938 1.00 83.75 89 GLU A CA 1
ATOM 719 C C . GLU A 1 89 ? -9.574 -8.452 10.129 1.00 83.75 89 GLU A C 1
ATOM 721 O O . GLU A 1 89 ? -9.985 -7.502 10.798 1.00 83.75 89 GLU A O 1
ATOM 726 N N . ILE A 1 90 ? -10.409 -9.337 9.570 1.00 90.94 90 ILE A N 1
ATOM 727 C CA . ILE A 1 90 ? -11.856 -9.201 9.684 1.00 90.94 90 ILE A CA 1
ATOM 728 C C . ILE A 1 90 ? -12.289 -9.392 11.132 1.00 90.94 90 ILE A C 1
ATOM 730 O O . ILE A 1 90 ? -12.053 -10.449 11.731 1.00 90.94 90 ILE A O 1
ATOM 734 N N . CYS A 1 91 ? -13.012 -8.405 11.652 1.00 92.75 91 CYS A N 1
ATOM 735 C CA . CYS A 1 91 ? -13.666 -8.473 12.947 1.00 92.75 91 CYS A CA 1
ATOM 736 C C . CYS A 1 91 ? -15.166 -8.194 12.817 1.00 92.75 91 CYS A C 1
ATOM 738 O O . CYS A 1 91 ? -15.634 -7.450 11.962 1.00 92.75 91 CYS A O 1
ATOM 740 N N . THR A 1 92 ? -15.925 -8.836 13.695 1.00 95.12 92 THR A N 1
ATOM 741 C CA . THR A 1 92 ? -17.390 -8.700 13.805 1.00 95.12 92 THR A CA 1
ATOM 742 C C . THR A 1 92 ? -17.785 -7.920 15.061 1.00 95.12 92 THR A C 1
ATOM 744 O O . THR A 1 92 ? -18.955 -7.594 15.253 1.00 95.12 92 THR A O 1
ATOM 747 N N . ALA A 1 93 ? -16.803 -7.653 15.925 1.00 95.81 93 ALA A N 1
ATOM 748 C CA . ALA A 1 93 ? -16.893 -6.771 17.071 1.00 95.81 93 ALA A CA 1
ATOM 749 C C . ALA A 1 93 ? -15.563 -6.018 17.225 1.00 95.81 93 ALA A C 1
ATOM 751 O O . ALA A 1 93 ? -14.501 -6.630 17.103 1.00 95.81 93 ALA A O 1
ATOM 752 N N . LEU A 1 94 ? -15.607 -4.714 17.501 1.00 96.56 94 LEU A N 1
ATOM 753 C CA . LEU A 1 94 ? -14.412 -3.885 17.685 1.00 96.56 94 LEU A CA 1
ATOM 754 C C . LEU A 1 94 ? -14.422 -3.228 19.062 1.00 96.56 94 LEU A C 1
ATOM 756 O O . LEU A 1 94 ? -15.317 -2.436 19.356 1.00 96.56 94 LEU A O 1
ATOM 760 N N . VAL A 1 95 ? -13.410 -3.531 19.873 1.00 96.44 95 VAL A N 1
ATOM 761 C CA . VAL A 1 95 ? -13.141 -2.901 21.170 1.00 96.44 95 VAL A CA 1
ATOM 762 C C . VAL A 1 95 ? -12.229 -1.700 20.942 1.00 96.44 95 VAL A C 1
ATOM 764 O O . VAL A 1 95 ? -11.146 -1.849 20.375 1.00 96.44 95 VAL A O 1
ATOM 767 N N . GLY A 1 96 ? -12.646 -0.517 21.390 1.00 93.06 96 GLY A N 1
ATOM 768 C CA . GLY A 1 96 ? -11.847 0.702 21.274 1.00 93.06 96 GLY A CA 1
ATOM 769 C C . GLY A 1 96 ? -11.470 1.255 22.636 1.00 93.06 96 GLY A C 1
ATOM 770 O O . GLY A 1 96 ? -12.332 1.392 23.507 1.00 93.06 96 GLY A O 1
ATOM 771 N N . PHE A 1 97 ? -10.193 1.585 22.814 1.00 92.00 97 PHE A N 1
ATOM 772 C CA . PHE A 1 97 ? -9.700 2.158 24.062 1.00 92.00 97 PHE A CA 1
ATOM 773 C C . PHE A 1 97 ? -8.510 3.090 23.838 1.00 92.00 97 PHE A C 1
ATOM 775 O O . PHE A 1 97 ? -7.706 2.892 22.927 1.00 92.00 97 PHE A O 1
ATOM 782 N N . VAL A 1 98 ? -8.396 4.095 24.705 1.00 89.19 98 VAL A N 1
ATOM 783 C CA . VAL A 1 98 ? -7.283 5.054 24.752 1.00 89.19 98 VAL A CA 1
ATOM 784 C C . VAL A 1 98 ? -6.825 5.200 26.197 1.00 89.19 98 VAL A C 1
ATOM 786 O O . VAL A 1 98 ? -7.646 5.179 27.112 1.00 89.19 98 VAL A O 1
ATOM 789 N N . ARG A 1 99 ? -5.516 5.342 26.417 1.00 84.81 99 ARG A N 1
ATOM 790 C CA . ARG A 1 99 ? -4.985 5.741 27.726 1.00 84.81 99 ARG A CA 1
ATOM 791 C C . ARG A 1 99 ? -5.107 7.258 27.847 1.00 84.81 99 ARG A C 1
ATOM 793 O O . ARG A 1 99 ? -4.471 7.972 27.081 1.00 84.81 99 ARG A O 1
ATOM 800 N N . GLY A 1 100 ? -5.969 7.723 28.745 1.00 73.25 100 GLY A N 1
ATOM 801 C CA . GLY A 1 100 ? -6.110 9.138 29.076 1.00 73.25 100 GLY A CA 1
ATOM 802 C C . GLY A 1 100 ? -5.067 9.603 30.093 1.00 73.25 100 GLY A C 1
ATOM 803 O O . GLY A 1 100 ? -4.162 8.854 30.472 1.00 73.25 100 GLY A O 1
ATOM 804 N N . GLU A 1 101 ? -5.224 10.844 30.554 1.00 68.00 101 GLU A N 1
ATOM 805 C CA . GLU A 1 101 ? -4.446 11.394 31.666 1.00 68.00 101 GLU A CA 1
ATOM 806 C C . GLU A 1 101 ? -4.600 10.513 32.926 1.00 68.00 101 GLU A C 1
ATOM 808 O O . GLU A 1 101 ? -5.647 9.898 33.148 1.00 68.00 101 GLU A O 1
ATOM 813 N N . GLU A 1 102 ? -3.533 10.406 33.727 1.00 70.06 102 GLU A N 1
ATOM 814 C CA . GLU A 1 102 ? -3.472 9.578 34.950 1.00 70.06 102 GLU A CA 1
ATOM 815 C C . GLU A 1 102 ? -3.614 8.051 34.735 1.00 70.06 102 GLU A C 1
ATOM 817 O O . GLU A 1 102 ? -4.118 7.340 35.601 1.00 70.06 102 GLU 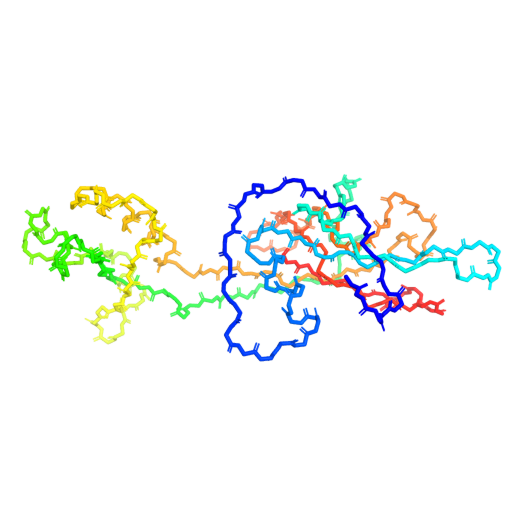A O 1
ATOM 822 N N . GLU A 1 103 ? -3.184 7.523 33.579 1.00 70.50 103 GLU A N 1
ATOM 823 C CA . GLU A 1 103 ? -3.301 6.095 33.195 1.00 70.50 103 GLU A CA 1
ATOM 824 C C . GLU A 1 103 ? -4.739 5.546 33.125 1.00 70.50 103 GLU A C 1
ATOM 826 O O . GLU A 1 103 ? -4.956 4.343 32.933 1.00 70.50 103 GLU A O 1
ATOM 831 N N . LYS A 1 104 ? -5.758 6.404 33.212 1.00 81.50 104 LYS A N 1
ATOM 832 C CA . LYS A 1 104 ? -7.148 5.957 33.151 1.00 81.50 104 LYS A CA 1
ATOM 833 C C . LYS A 1 104 ? -7.527 5.561 31.724 1.00 81.50 104 LYS A C 1
ATOM 835 O O . LYS A 1 104 ? -7.391 6.341 30.783 1.00 81.50 104 LYS A O 1
ATOM 840 N N . VAL A 1 105 ? -8.052 4.348 31.554 1.00 86.62 105 VAL A N 1
ATOM 841 C CA . VAL A 1 105 ? -8.521 3.867 30.247 1.00 86.62 105 VAL A CA 1
ATOM 842 C C . VAL A 1 105 ? -9.871 4.501 29.911 1.00 86.62 105 VAL A C 1
ATOM 844 O O . VAL A 1 105 ? -10.830 4.396 30.675 1.00 86.62 105 VAL A O 1
ATOM 847 N N . ILE A 1 106 ? -9.946 5.148 28.750 1.00 88.44 106 ILE A N 1
ATOM 848 C CA . ILE A 1 106 ? -11.169 5.703 28.173 1.00 88.44 106 ILE A CA 1
ATOM 849 C C . ILE A 1 106 ? -11.709 4.701 27.151 1.00 88.44 106 ILE A C 1
ATOM 851 O O . ILE A 1 106 ? -11.003 4.317 26.218 1.00 88.44 106 ILE A O 1
ATOM 855 N N . THR A 1 107 ? -12.968 4.301 27.320 1.00 92.38 107 THR A N 1
ATOM 856 C CA . THR A 1 107 ? -13.718 3.413 26.417 1.00 92.38 107 THR A CA 1
ATOM 857 C C . THR A 1 107 ? -15.015 4.097 25.970 1.00 92.38 107 THR A C 1
ATOM 859 O O . THR A 1 107 ? -15.324 5.224 26.369 1.00 92.38 107 THR A O 1
ATOM 862 N N . VAL A 1 108 ? -15.804 3.411 25.140 1.00 93.94 108 VAL A N 1
ATOM 863 C CA . VAL A 1 108 ? -17.141 3.871 24.728 1.00 93.94 108 VAL A CA 1
ATOM 864 C C . VAL A 1 108 ? -18.281 3.377 25.626 1.00 93.94 108 VAL A C 1
ATOM 866 O O . VAL A 1 108 ? -19.438 3.675 25.343 1.00 93.94 108 VAL A O 1
ATOM 869 N N . GLU A 1 109 ? -17.991 2.656 26.714 1.00 94.69 109 GLU A N 1
ATOM 870 C CA . GLU A 1 109 ? -19.006 2.017 27.574 1.00 94.69 109 GLU A CA 1
ATOM 871 C C . GLU A 1 109 ? -20.064 3.000 28.079 1.00 94.69 109 GLU A C 1
ATOM 873 O O . GLU A 1 109 ? -21.261 2.707 28.038 1.00 94.69 109 GLU A O 1
ATOM 878 N N . SER A 1 110 ? -19.628 4.195 28.487 1.00 92.25 110 SER A N 1
ATOM 879 C CA . SER A 1 110 ? -20.486 5.256 29.028 1.00 92.25 110 SER A CA 1
ATOM 880 C C . SER A 1 110 ? -21.554 5.753 28.050 1.00 92.25 110 SER A C 1
ATOM 882 O O . SER A 1 110 ? -22.569 6.295 28.481 1.00 92.25 110 SER A O 1
ATOM 884 N N . ILE A 1 111 ? -21.344 5.560 26.747 1.00 93.56 111 ILE A N 1
ATOM 885 C CA . ILE A 1 111 ? -22.240 6.013 25.675 1.00 93.56 111 ILE A CA 1
ATOM 886 C C . ILE A 1 111 ? -22.790 4.858 24.825 1.00 93.56 111 ILE A C 1
ATOM 888 O O . ILE A 1 111 ? -23.473 5.102 23.833 1.00 93.56 111 ILE A O 1
ATOM 892 N N . ASN A 1 112 ? -22.482 3.610 25.185 1.00 94.44 112 ASN A N 1
ATOM 893 C CA . ASN A 1 112 ? -22.806 2.416 24.406 1.00 94.44 112 ASN A CA 1
ATOM 894 C C . ASN A 1 112 ? -23.422 1.321 25.289 1.00 94.44 112 ASN A C 1
ATOM 896 O O . ASN A 1 112 ? -23.013 0.164 25.250 1.00 94.44 112 ASN A O 1
ATOM 900 N N . ASN A 1 113 ? -24.393 1.696 26.126 1.00 93.00 113 ASN A N 1
ATOM 901 C CA . ASN A 1 113 ? -25.133 0.779 27.002 1.00 93.00 113 ASN A CA 1
ATOM 902 C C . ASN A 1 113 ? -24.232 -0.103 27.892 1.00 93.00 113 ASN A C 1
ATOM 904 O O . ASN A 1 113 ? -24.557 -1.259 28.152 1.00 93.00 113 ASN A O 1
ATOM 908 N N . GLY A 1 114 ? -23.087 0.424 28.338 1.00 91.50 114 GLY A N 1
ATOM 909 C CA . GLY A 1 114 ? -22.125 -0.316 29.157 1.00 91.50 114 GLY A CA 1
ATOM 910 C C . GLY A 1 114 ? -21.248 -1.305 28.383 1.00 91.50 114 GLY A C 1
ATOM 911 O O . GLY A 1 114 ? -20.543 -2.084 29.012 1.00 91.50 114 GLY A O 1
ATOM 912 N N . LEU A 1 115 ? -21.272 -1.298 27.045 1.00 93.25 115 LEU A N 1
ATOM 913 C CA . LEU A 1 115 ? -20.441 -2.173 26.216 1.00 93.25 115 LEU A CA 1
ATOM 914 C C . LEU A 1 115 ? -19.205 -1.434 25.671 1.00 93.25 115 LEU A C 1
ATOM 916 O O . LEU A 1 115 ? -19.358 -0.397 25.017 1.00 93.25 115 LEU A O 1
ATOM 920 N N . PRO A 1 116 ? -17.983 -1.978 25.834 1.00 93.19 116 PRO A N 1
ATOM 921 C CA . PRO A 1 116 ? -16.753 -1.345 25.343 1.00 93.19 116 PRO A CA 1
ATOM 922 C C . PRO A 1 116 ? -16.503 -1.561 23.847 1.00 93.19 116 PRO A C 1
ATOM 924 O O . PRO A 1 116 ? -15.476 -1.132 23.319 1.00 93.19 116 PRO A O 1
ATOM 927 N N . TYR A 1 117 ? -17.420 -2.238 23.155 1.00 95.81 117 TYR A N 1
ATOM 928 C CA . TYR A 1 117 ? -17.276 -2.604 21.756 1.00 95.81 117 TYR A CA 1
ATOM 929 C C . TYR A 1 117 ? -18.534 -2.328 20.943 1.00 95.81 117 TYR A C 1
ATOM 931 O O . TYR A 1 117 ? -19.655 -2.334 21.452 1.00 95.81 117 TYR A O 1
ATOM 939 N N . ILE A 1 118 ? -18.329 -2.138 19.646 1.00 96.06 118 ILE A N 1
ATOM 940 C CA . ILE A 1 118 ? -19.393 -2.080 18.640 1.00 96.06 118 ILE A CA 1
ATOM 941 C C . ILE A 1 118 ? -19.434 -3.392 17.858 1.00 96.06 118 ILE A C 1
ATOM 943 O O . ILE A 1 118 ? -18.417 -4.075 17.764 1.00 96.06 118 ILE A O 1
ATOM 947 N N . THR A 1 119 ? -20.594 -3.747 17.311 1.00 96.12 119 THR A N 1
ATOM 948 C CA . THR A 1 119 ? -20.810 -4.981 16.538 1.00 96.12 119 THR A CA 1
ATOM 949 C C . THR A 1 119 ? -21.439 -4.677 15.185 1.00 96.12 119 THR A C 1
ATOM 951 O O . THR A 1 119 ? -22.044 -3.622 14.995 1.00 96.12 119 THR A O 1
ATOM 954 N N . ASP A 1 120 ? -21.264 -5.596 14.237 1.00 95.50 120 ASP A N 1
ATOM 955 C CA . ASP A 1 120 ? -21.890 -5.542 12.915 1.00 95.50 120 ASP A CA 1
ATOM 956 C C . ASP A 1 120 ? -22.575 -6.887 12.641 1.00 95.50 120 ASP A C 1
ATOM 958 O O . ASP A 1 120 ? -21.934 -7.943 12.658 1.00 95.50 120 ASP A O 1
ATOM 962 N N . SER A 1 121 ? -23.898 -6.854 12.461 1.00 93.88 121 SER A N 1
ATOM 963 C CA . SER A 1 121 ? -24.724 -8.052 12.281 1.00 93.88 121 SER A CA 1
ATOM 964 C C . SER A 1 121 ? -24.426 -8.774 10.973 1.00 93.88 121 SER A C 1
ATOM 966 O O . SER A 1 121 ? -24.389 -10.004 10.951 1.00 93.88 121 SER A O 1
ATOM 968 N N . ASP A 1 122 ? -24.170 -8.031 9.900 1.00 92.19 122 ASP A N 1
ATOM 969 C CA . ASP A 1 122 ? -23.947 -8.586 8.565 1.00 92.19 122 ASP A CA 1
ATOM 970 C C . ASP A 1 122 ? -22.550 -9.204 8.479 1.00 92.19 122 ASP A C 1
ATOM 972 O O . ASP A 1 122 ? -22.344 -10.262 7.880 1.00 92.19 122 ASP A O 1
ATOM 976 N N . ALA A 1 123 ? -21.566 -8.571 9.117 1.00 91.25 123 ALA A N 1
ATOM 977 C CA . ALA A 1 123 ? -20.244 -9.135 9.316 1.00 91.25 123 ALA A CA 1
ATOM 978 C C . ALA A 1 123 ? -20.314 -10.384 10.199 1.00 91.25 123 ALA A C 1
ATOM 980 O O . ALA A 1 123 ? -19.676 -11.382 9.881 1.00 91.25 123 ALA A O 1
ATOM 981 N N . PHE A 1 124 ? -21.105 -10.375 11.275 1.00 94.38 124 PHE A N 1
ATOM 982 C CA . PHE A 1 124 ? -21.283 -11.549 12.129 1.00 94.38 124 PHE A CA 1
ATOM 983 C C . PHE A 1 124 ? -21.894 -12.728 11.367 1.00 94.38 124 PHE A C 1
ATOM 985 O O . PHE A 1 124 ? -21.369 -13.837 11.433 1.00 94.38 124 PHE A O 1
ATOM 992 N N . GLN A 1 125 ? -22.944 -12.510 10.576 1.00 93.44 125 GLN A N 1
ATOM 993 C CA . GLN A 1 125 ? -23.539 -13.575 9.763 1.00 93.44 125 GLN A CA 1
ATOM 994 C C . GLN A 1 125 ? -22.535 -14.195 8.783 1.00 93.44 125 GLN A C 1
ATOM 996 O O . GLN A 1 125 ? -22.520 -15.413 8.620 1.00 93.44 125 GLN A O 1
ATOM 1001 N N . ARG A 1 126 ? -21.672 -13.375 8.175 1.00 90.56 126 ARG A N 1
ATOM 1002 C CA . ARG A 1 126 ? -20.686 -13.824 7.180 1.00 90.56 126 ARG A CA 1
ATOM 1003 C C . ARG A 1 126 ? -19.429 -14.446 7.787 1.00 90.56 126 ARG A C 1
ATOM 1005 O O . ARG A 1 126 ? -18.880 -15.379 7.214 1.00 90.56 126 ARG A O 1
ATOM 1012 N N . TRP A 1 127 ? -18.967 -13.923 8.920 1.00 91.88 127 TRP A N 1
ATOM 1013 C CA . TRP A 1 127 ? -17.608 -14.156 9.420 1.00 91.88 127 TRP A CA 1
ATOM 1014 C C . TRP A 1 127 ? -17.541 -14.666 10.860 1.00 91.88 127 TRP A C 1
ATOM 1016 O O . TRP A 1 127 ? -16.448 -14.704 11.427 1.00 91.88 127 TRP A O 1
ATOM 1026 N N . ASN A 1 128 ? -18.671 -15.017 11.485 1.00 92.25 128 ASN A N 1
ATOM 1027 C CA . ASN A 1 128 ? -18.648 -15.610 12.822 1.00 92.25 128 ASN A CA 1
ATOM 1028 C C . ASN A 1 128 ? -17.793 -16.881 12.850 1.00 92.25 128 ASN A C 1
ATOM 1030 O O . ASN A 1 128 ? -17.748 -17.658 11.897 1.00 92.25 128 ASN A O 1
ATOM 1034 N N . GLU A 1 129 ? -17.161 -17.108 13.994 1.00 89.44 129 GLU A N 1
ATOM 1035 C CA . GLU A 1 129 ? -16.436 -18.339 14.266 1.00 89.44 129 GLU A CA 1
ATOM 1036 C C . GLU A 1 129 ? -17.269 -19.164 15.248 1.00 89.44 129 GLU A C 1
ATOM 1038 O O . GLU A 1 129 ? -17.351 -18.850 16.435 1.00 89.44 129 GLU A O 1
ATOM 1043 N N . HIS A 1 130 ? -17.971 -20.180 14.739 1.00 92.62 130 HIS A N 1
ATOM 1044 C CA . HIS A 1 130 ? -18.867 -21.039 15.528 1.00 92.62 130 HIS A CA 1
ATOM 1045 C C . HIS A 1 130 ? -19.942 -20.265 16.314 1.00 92.62 130 HIS A C 1
ATOM 1047 O O . HIS A 1 130 ? -20.188 -20.537 17.491 1.00 92.62 130 HIS A O 1
ATOM 1053 N N . GLY A 1 131 ? -20.569 -19.268 15.682 1.00 92.44 131 GLY A N 1
ATOM 1054 C CA . GLY A 1 131 ? -21.571 -18.419 16.328 1.00 92.44 131 GLY A CA 1
ATOM 1055 C C . GLY A 1 131 ? -20.991 -17.441 17.354 1.00 92.44 131 GLY A C 1
ATOM 1056 O O . GLY A 1 131 ? -21.742 -16.898 18.162 1.00 92.44 131 GLY A O 1
ATOM 1057 N N . LYS A 1 132 ? -19.671 -17.211 17.352 1.00 94.81 132 LYS A N 1
ATOM 1058 C CA . LYS A 1 132 ? -19.003 -16.226 18.211 1.00 94.81 132 LYS A CA 1
ATOM 1059 C C . LYS A 1 132 ? -18.431 -15.073 17.401 1.00 94.81 132 LYS A C 1
ATOM 1061 O O . LYS A 1 132 ? -18.040 -15.226 16.242 1.00 94.81 132 LYS A O 1
ATOM 1066 N N . HIS A 1 133 ? -18.380 -13.907 18.040 1.00 95.00 133 HIS A N 1
ATOM 1067 C CA . HIS A 1 133 ? -17.777 -12.725 17.448 1.00 95.00 133 HIS A CA 1
ATOM 1068 C C . HIS A 1 133 ? -16.262 -12.897 17.323 1.00 95.00 133 HIS A C 1
ATOM 1070 O O . HIS A 1 133 ? -15.588 -13.282 18.277 1.00 95.00 133 HIS A O 1
ATOM 1076 N N . LYS A 1 134 ? -15.722 -12.505 16.169 1.00 94.12 134 LYS A N 1
ATOM 1077 C CA . LYS A 1 134 ? -14.301 -12.188 16.005 1.00 94.12 134 LYS A CA 1
ATOM 1078 C C . LYS A 1 134 ? -14.044 -10.784 16.550 1.00 94.12 134 LYS A C 1
ATOM 1080 O O . LYS A 1 134 ? -14.543 -9.820 15.963 1.00 94.12 134 LYS A O 1
ATOM 1085 N N . PHE A 1 135 ? -13.319 -10.680 17.662 1.00 94.19 135 PHE A N 1
ATOM 1086 C CA . PHE A 1 135 ? -12.993 -9.405 18.304 1.00 94.19 135 PHE A CA 1
ATOM 1087 C C . PHE A 1 135 ? -11.719 -8.790 17.721 1.00 94.19 135 PHE A C 1
ATOM 1089 O O . PHE A 1 135 ? -10.684 -9.446 17.645 1.00 94.19 135 PHE A O 1
ATOM 1096 N N . GLY A 1 136 ? -11.802 -7.517 17.343 1.00 93.12 136 GLY A N 1
ATOM 1097 C CA . GLY A 1 136 ? -10.658 -6.666 17.036 1.00 93.12 136 GLY A CA 1
ATOM 1098 C C . GLY A 1 136 ? -10.433 -5.629 18.136 1.00 93.12 136 GLY A C 1
ATOM 1099 O O . GLY A 1 136 ? -11.373 -5.237 18.829 1.00 93.12 136 GLY A O 1
ATOM 1100 N N . PHE A 1 137 ? -9.197 -5.154 18.256 1.00 94.25 137 PHE A N 1
ATOM 1101 C CA . PHE A 1 137 ? -8.817 -4.081 19.174 1.00 94.25 137 PHE A CA 1
ATOM 1102 C C . PHE A 1 137 ? -8.345 -2.860 18.385 1.00 94.25 137 PHE A C 1
ATOM 1104 O O . PHE A 1 137 ? -7.706 -2.998 17.336 1.00 94.25 137 PHE A O 1
ATOM 1111 N N . TYR A 1 138 ? -8.674 -1.673 18.885 1.00 93.25 138 TYR A N 1
ATOM 1112 C CA . TYR A 1 138 ? -8.316 -0.408 18.260 1.00 93.25 138 TYR A CA 1
ATOM 1113 C C . TYR A 1 138 ? -7.929 0.645 19.299 1.00 93.25 138 TYR A C 1
ATOM 1115 O O . TYR A 1 138 ? -8.693 0.951 20.217 1.00 93.25 138 TYR A O 1
ATOM 1123 N N . THR A 1 139 ? -6.759 1.241 19.091 1.00 91.06 139 THR A N 1
ATOM 1124 C CA . THR A 1 139 ? -6.283 2.417 19.814 1.00 91.06 139 THR A CA 1
ATOM 1125 C C . THR A 1 139 ? -5.906 3.469 18.774 1.00 91.06 139 THR A C 1
ATOM 1127 O O . THR A 1 139 ? -4.995 3.223 17.986 1.00 91.06 139 THR A O 1
ATOM 1130 N N . PRO A 1 140 ? -6.622 4.603 18.705 1.00 85.88 140 PRO A N 1
ATOM 1131 C CA . PRO A 1 140 ? -6.251 5.711 17.839 1.00 85.88 140 PRO A CA 1
ATOM 1132 C C . PRO A 1 140 ? -4.828 6.210 18.109 1.00 85.88 140 PRO A C 1
ATOM 1134 O O . PRO A 1 140 ? -4.488 6.514 19.251 1.00 85.88 140 PRO A O 1
ATOM 1137 N N . GLU A 1 141 ? -4.036 6.368 17.052 1.00 80.12 141 GLU A N 1
ATOM 1138 C CA . GLU A 1 141 ? -2.777 7.113 17.083 1.00 80.12 141 GLU A CA 1
ATOM 1139 C C . GLU A 1 141 ? -3.111 8.599 16.902 1.00 80.12 141 GLU A C 1
ATOM 1141 O O . GLU A 1 141 ? -3.427 9.050 15.803 1.00 80.12 141 GLU A O 1
ATOM 1146 N N . THR A 1 142 ? -3.157 9.352 18.001 1.00 69.81 142 THR A N 1
ATOM 1147 C CA . THR A 1 142 ? -3.424 10.796 17.982 1.00 69.81 142 THR A CA 1
ATOM 1148 C C . THR A 1 142 ? -2.574 11.518 19.017 1.00 69.81 142 THR A C 1
ATOM 1150 O O . THR A 1 142 ? -2.353 11.009 20.114 1.00 69.81 142 THR A O 1
ATOM 1153 N N . GLU A 1 143 ? -2.123 12.721 18.666 1.00 61.47 143 GLU A N 1
ATOM 1154 C CA . GLU A 1 143 ? -1.433 13.645 19.574 1.00 61.47 143 GLU A CA 1
ATOM 1155 C C . GLU A 1 143 ? -2.418 14.420 20.472 1.00 61.47 143 GLU A C 1
ATOM 1157 O O . GLU A 1 143 ? -2.017 15.074 21.435 1.00 61.47 143 GLU A O 1
ATOM 1162 N N . GLU A 1 144 ? -3.724 14.346 20.182 1.00 63.00 144 GLU A N 1
ATOM 1163 C CA . GLU A 1 144 ? -4.767 14.981 20.989 1.00 63.00 144 GLU A CA 1
ATOM 1164 C C . GLU A 1 144 ? -4.920 14.268 22.342 1.00 63.00 144 GLU A C 1
ATOM 1166 O O . GLU A 1 144 ? -5.553 13.216 22.447 1.00 63.00 144 GLU A O 1
ATOM 1171 N N . GLN A 1 145 ? -4.393 14.887 23.402 1.00 61.22 145 GLN A N 1
ATOM 1172 C CA . GLN A 1 145 ? -4.484 14.385 24.782 1.00 61.22 145 GLN A CA 1
ATOM 1173 C C . GLN A 1 145 ? -5.934 14.344 25.316 1.00 61.22 145 GLN A C 1
ATOM 1175 O O . GLN A 1 145 ? -6.258 13.543 26.190 1.00 61.22 145 GLN A O 1
ATOM 1180 N N . ASN A 1 146 ? -6.841 15.141 24.736 1.00 71.19 146 ASN A N 1
ATOM 1181 C CA . ASN A 1 146 ? -8.239 15.272 25.163 1.00 71.19 146 ASN A CA 1
ATOM 1182 C C . ASN A 1 146 ? -9.197 14.355 24.379 1.00 71.19 146 ASN A C 1
ATOM 1184 O O . ASN A 1 146 ? -10.123 14.814 23.705 1.00 71.19 146 ASN A O 1
ATOM 1188 N N . MET A 1 147 ? -8.993 13.039 24.464 1.00 82.75 147 MET A N 1
ATOM 1189 C CA . MET A 1 147 ? -9.896 12.061 23.849 1.00 82.75 147 MET A CA 1
ATOM 1190 C C . MET A 1 147 ? -11.233 11.968 24.604 1.00 82.75 147 MET A C 1
ATOM 1192 O O . MET A 1 147 ? -11.265 11.717 25.806 1.00 82.75 147 MET A O 1
ATOM 1196 N N . THR A 1 148 ? -12.359 12.081 23.890 1.00 89.25 148 THR A N 1
ATOM 1197 C CA . THR A 1 148 ? -13.709 11.869 24.453 1.00 89.25 148 THR A CA 1
ATOM 1198 C C . THR A 1 148 ? -14.323 10.547 23.973 1.00 89.25 148 THR A C 1
ATOM 1200 O O . THR A 1 148 ? -14.026 10.117 22.853 1.00 89.25 148 THR A O 1
ATOM 1203 N N . PRO A 1 149 ? -15.235 9.911 24.740 1.00 91.06 149 PRO A N 1
ATOM 1204 C CA . PRO A 1 149 ? -15.943 8.707 24.293 1.00 91.06 149 PRO A CA 1
ATOM 1205 C C . PRO A 1 149 ? -16.655 8.882 22.941 1.00 91.06 149 PRO A C 1
ATOM 1207 O O . PRO A 1 149 ? -16.648 7.980 22.108 1.00 91.06 149 PRO A O 1
ATOM 1210 N N . GLN A 1 150 ? -17.231 10.057 22.674 1.00 92.69 150 GLN A N 1
ATOM 1211 C CA . GLN A 1 150 ? -17.932 10.369 21.424 1.00 92.69 150 GLN A CA 1
ATOM 1212 C C . GLN A 1 150 ? -16.973 10.425 20.228 1.00 92.69 150 GLN A C 1
ATOM 1214 O O . GLN A 1 150 ? -17.279 9.908 19.145 1.00 92.69 150 GLN A O 1
ATOM 1219 N N . ARG A 1 151 ? -15.794 11.029 20.420 1.00 91.00 151 ARG A N 1
ATOM 1220 C CA . ARG A 1 151 ? -14.743 11.052 19.400 1.00 91.00 151 ARG A CA 1
ATOM 1221 C C . ARG A 1 151 ? -14.214 9.644 19.148 1.00 91.00 151 ARG A C 1
ATOM 1223 O O . ARG A 1 151 ? -14.174 9.226 17.991 1.00 91.00 151 ARG A O 1
ATOM 1230 N N . LEU A 1 152 ? -13.920 8.894 20.212 1.00 92.12 152 LEU A N 1
ATOM 1231 C CA . LEU A 1 152 ? -13.485 7.500 20.131 1.00 92.12 152 LEU A CA 1
ATOM 1232 C C . LEU A 1 152 ? -14.504 6.636 19.377 1.00 92.12 152 LEU A C 1
ATOM 1234 O O . LEU A 1 152 ? -14.119 5.915 18.467 1.00 92.12 152 LEU A O 1
ATOM 1238 N N . MET A 1 153 ? -15.802 6.778 19.653 1.00 94.31 153 MET A N 1
ATOM 1239 C CA . MET A 1 153 ? -16.870 6.078 18.926 1.00 94.31 153 MET A CA 1
ATOM 1240 C C . MET A 1 153 ? -16.859 6.380 17.422 1.00 94.31 153 MET A C 1
ATOM 1242 O O . MET A 1 153 ? -17.069 5.491 16.598 1.00 94.31 153 MET A O 1
ATOM 1246 N N . THR A 1 154 ? -16.605 7.631 17.037 1.00 93.62 154 THR A N 1
ATOM 1247 C CA . THR A 1 154 ? -16.534 8.028 15.621 1.00 93.62 154 THR A CA 1
ATOM 1248 C C . THR A 1 154 ? -15.330 7.391 14.923 1.00 93.62 154 THR A C 1
ATOM 1250 O O . THR A 1 154 ? -15.454 6.870 13.809 1.00 93.62 154 THR A O 1
ATOM 1253 N N . LEU A 1 155 ? -14.178 7.383 15.596 1.00 93.62 155 LEU A N 1
ATOM 1254 C CA . LEU A 1 155 ? -12.958 6.741 15.110 1.00 93.62 155 LEU A CA 1
ATOM 1255 C C . LEU A 1 155 ? -13.131 5.220 15.020 1.00 93.62 155 LEU A C 1
ATOM 1257 O O . LEU A 1 155 ? -12.853 4.639 13.975 1.00 93.62 155 LEU A O 1
ATOM 1261 N N . MET A 1 156 ? -13.710 4.596 16.050 1.00 94.38 156 MET A N 1
ATOM 1262 C CA . MET A 1 156 ? -14.059 3.174 16.060 1.00 94.38 156 MET A CA 1
ATOM 1263 C C . MET A 1 156 ? -14.976 2.810 14.898 1.00 94.38 156 MET A C 1
ATOM 1265 O O . MET A 1 156 ? -14.701 1.845 14.204 1.00 94.38 156 MET A O 1
ATOM 1269 N N . LYS A 1 157 ? -16.049 3.570 14.641 1.00 94.25 157 LYS A N 1
ATOM 1270 C CA . LYS A 1 157 ? -16.955 3.300 13.509 1.00 94.25 157 LYS A CA 1
ATOM 1271 C C . LYS A 1 157 ? -16.239 3.394 12.164 1.00 94.25 157 LYS A C 1
ATOM 1273 O O . LYS A 1 157 ? -16.504 2.588 11.276 1.00 94.25 157 LYS A O 1
ATOM 1278 N N . THR A 1 158 ? -15.353 4.375 12.014 1.00 93.06 158 THR A N 1
ATOM 1279 C CA . THR A 1 158 ? -14.547 4.542 10.798 1.00 93.06 158 THR A CA 1
ATOM 1280 C C . THR A 1 158 ? -13.614 3.355 10.598 1.00 93.06 158 THR A C 1
ATOM 1282 O O . THR A 1 158 ? -13.570 2.789 9.511 1.00 93.06 158 THR A O 1
ATOM 1285 N N . GLU A 1 159 ? -12.912 2.945 11.650 1.00 91.44 159 GLU A N 1
ATOM 1286 C CA . GLU A 1 159 ? -11.984 1.823 11.588 1.00 91.44 159 GLU A CA 1
ATOM 1287 C C . GLU A 1 159 ? -12.707 0.486 11.405 1.00 91.44 159 GLU A C 1
ATOM 1289 O O . GLU A 1 159 ? -12.304 -0.342 10.592 1.00 91.44 159 GLU A O 1
ATOM 1294 N N . PHE A 1 160 ? -13.833 0.292 12.087 1.00 93.94 160 PHE A N 1
ATOM 1295 C CA . PHE A 1 160 ? -14.613 -0.935 12.007 1.00 93.94 160 PHE A CA 1
ATOM 1296 C C . PHE A 1 160 ? -15.139 -1.179 10.594 1.00 93.94 160 PHE A C 1
ATOM 1298 O O . PHE A 1 160 ? -15.025 -2.291 10.089 1.00 93.94 160 PHE A O 1
ATOM 1305 N N . LYS A 1 161 ? -15.586 -0.129 9.889 1.00 90.81 161 LYS A N 1
ATOM 1306 C CA . LYS A 1 161 ? -15.984 -0.223 8.474 1.00 90.81 161 LYS A CA 1
ATOM 1307 C C . LYS A 1 161 ? -14.879 -0.753 7.555 1.00 90.81 161 LYS A C 1
ATOM 1309 O O . LYS A 1 161 ? -15.197 -1.387 6.553 1.00 90.81 161 LYS A O 1
ATOM 1314 N N . LYS A 1 162 ? -13.603 -0.531 7.885 1.00 88.38 162 LYS A N 1
ATOM 1315 C CA . LYS A 1 162 ? -12.473 -1.078 7.115 1.00 88.38 162 LYS A CA 1
ATOM 1316 C C . LYS A 1 162 ? -12.253 -2.569 7.377 1.00 88.38 162 LYS A C 1
ATOM 1318 O O . LYS A 1 162 ? -11.682 -3.251 6.538 1.00 88.38 162 LYS A O 1
ATOM 1323 N N . ARG A 1 163 ? -12.711 -3.073 8.528 1.00 89.31 163 ARG A N 1
ATOM 1324 C CA . ARG A 1 163 ? -12.429 -4.425 9.038 1.00 89.31 163 ARG A CA 1
ATOM 1325 C C . ARG A 1 163 ? -13.644 -5.361 9.048 1.00 89.31 163 ARG A C 1
ATOM 1327 O O . ARG A 1 163 ? -13.540 -6.472 9.550 1.00 89.31 163 ARG A O 1
ATOM 1334 N N . VAL A 1 164 ? -14.797 -4.951 8.515 1.00 88.19 164 VAL A N 1
ATOM 1335 C CA . VAL A 1 164 ? -15.992 -5.821 8.388 1.00 88.19 164 VAL A CA 1
ATOM 1336 C C . VAL A 1 164 ? -15.994 -6.676 7.114 1.00 88.19 164 VAL A C 1
ATOM 1338 O O . VAL A 1 164 ? -16.770 -7.626 7.003 1.00 88.19 164 VAL A O 1
ATOM 1341 N N . ASN A 1 165 ? -15.138 -6.351 6.143 1.00 84.75 165 ASN A N 1
ATOM 1342 C CA . ASN A 1 165 ? -14.996 -7.062 4.873 1.00 84.75 165 ASN A CA 1
ATOM 1343 C C . ASN A 1 165 ? -13.536 -7.476 4.658 1.00 84.75 165 ASN A C 1
ATOM 1345 O O . ASN A 1 165 ? -12.632 -6.917 5.274 1.00 84.75 165 ASN A O 1
ATOM 1349 N N . THR A 1 166 ? -13.310 -8.441 3.767 1.00 80.44 166 THR A N 1
ATOM 1350 C CA . THR A 1 166 ? -11.966 -8.767 3.273 1.00 80.44 166 THR A CA 1
ATOM 1351 C C . THR A 1 166 ? -11.336 -7.536 2.636 1.00 80.44 166 THR A C 1
ATOM 1353 O O . THR A 1 166 ? -11.989 -6.869 1.828 1.00 80.44 166 THR A O 1
ATOM 1356 N N . SER A 1 167 ? -10.066 -7.267 2.928 1.00 76.75 167 SER A N 1
ATOM 1357 C CA . SER A 1 167 ? -9.279 -6.395 2.060 1.00 76.75 167 SER A CA 1
ATOM 1358 C C . SER A 1 167 ? -8.860 -7.185 0.822 1.00 76.75 167 SER A C 1
ATOM 1360 O O . SER A 1 167 ? -8.611 -8.392 0.885 1.00 76.75 167 SER A O 1
ATOM 1362 N N . VAL A 1 168 ? -8.854 -6.513 -0.324 1.00 74.00 168 VAL A N 1
ATOM 1363 C CA . VAL A 1 168 ? -8.525 -7.114 -1.615 1.00 74.00 168 VAL A CA 1
ATOM 1364 C C . VAL A 1 168 ? -7.284 -6.420 -2.147 1.00 74.00 168 VAL A C 1
ATOM 1366 O O . VAL A 1 168 ? -7.255 -5.195 -2.222 1.00 74.00 168 VAL A O 1
ATOM 1369 N N . SER A 1 169 ? -6.278 -7.202 -2.508 1.00 77.06 169 SER A N 1
ATOM 1370 C CA . SER A 1 169 ? -5.106 -6.751 -3.250 1.00 77.06 169 SER A CA 1
ATOM 1371 C C . SER A 1 169 ? -5.071 -7.453 -4.606 1.00 77.06 169 SER A C 1
ATOM 1373 O O . SER A 1 169 ? -5.681 -8.511 -4.796 1.00 77.06 169 SER A O 1
ATOM 1375 N N . TYR A 1 170 ? -4.400 -6.842 -5.575 1.00 78.44 170 TYR A N 1
ATOM 1376 C CA . TYR A 1 170 ? -4.255 -7.395 -6.915 1.00 78.44 170 TYR A CA 1
ATOM 1377 C C . TYR A 1 170 ? -2.774 -7.472 -7.246 1.00 78.44 170 TYR A C 1
ATOM 1379 O O . TYR A 1 170 ? -2.076 -6.468 -7.189 1.00 78.44 170 TYR A O 1
ATOM 1387 N N . GLU A 1 171 ? -2.310 -8.662 -7.603 1.00 82.06 171 GLU A N 1
ATOM 1388 C CA . GLU A 1 171 ? -1.037 -8.833 -8.288 1.00 82.06 171 GLU A CA 1
ATOM 1389 C C . GLU A 1 171 ? -1.333 -8.785 -9.783 1.00 82.06 171 GLU A C 1
ATOM 1391 O O . GLU A 1 171 ? -2.124 -9.584 -10.290 1.00 82.06 171 GLU A O 1
ATOM 1396 N N . VAL A 1 172 ? -0.731 -7.831 -10.481 1.00 83.50 172 VAL A N 1
ATOM 1397 C CA . VAL A 1 172 ? -0.870 -7.705 -11.932 1.00 83.50 172 VAL A CA 1
ATOM 1398 C C . VAL A 1 172 ? 0.474 -7.995 -12.580 1.00 83.50 172 VAL A C 1
ATOM 1400 O O . VAL A 1 172 ? 1.508 -7.583 -12.066 1.00 83.50 172 V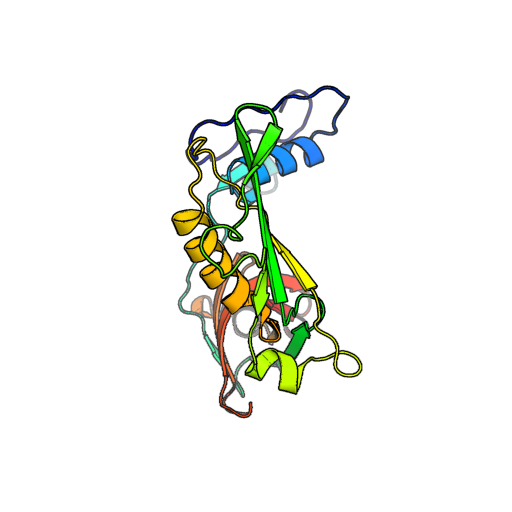AL A O 1
ATOM 1403 N N . GLU A 1 173 ? 0.446 -8.730 -13.686 1.00 85.12 173 GLU A N 1
ATOM 1404 C CA . GLU A 1 173 ? 1.597 -8.999 -14.539 1.00 85.12 173 GLU A CA 1
ATOM 1405 C C . GLU A 1 173 ? 1.339 -8.376 -15.909 1.00 85.12 173 GLU A C 1
ATOM 1407 O O . GLU A 1 173 ? 0.268 -8.549 -16.500 1.00 85.12 173 GLU A O 1
ATOM 1412 N N . ALA A 1 174 ? 2.331 -7.653 -16.420 1.00 86.94 174 ALA A N 1
ATOM 1413 C CA . ALA A 1 174 ? 2.257 -7.001 -17.716 1.00 86.94 174 ALA A CA 1
ATOM 1414 C C . ALA A 1 174 ? 3.580 -7.086 -18.468 1.00 86.94 174 ALA A C 1
ATOM 1416 O O . ALA A 1 174 ? 4.648 -7.156 -17.855 1.00 86.94 174 ALA A O 1
ATOM 1417 N N . GLN A 1 175 ? 3.489 -7.043 -19.794 1.00 86.12 175 GLN A N 1
ATOM 1418 C CA . GLN A 1 175 ? 4.637 -7.069 -20.688 1.00 86.12 175 GLN A CA 1
ATOM 1419 C C . GLN A 1 175 ? 5.102 -5.650 -21.042 1.00 86.12 175 GLN A C 1
ATOM 1421 O O . GLN A 1 175 ? 4.295 -4.752 -21.284 1.00 86.12 175 GLN A O 1
ATOM 1426 N N . SER A 1 176 ? 6.420 -5.451 -21.141 1.00 86.00 176 SER A N 1
ATOM 1427 C CA . SER A 1 176 ? 7.017 -4.152 -21.482 1.00 86.00 176 SER A CA 1
ATOM 1428 C C . SER A 1 176 ? 6.931 -3.819 -22.977 1.00 86.00 176 SER A C 1
ATOM 1430 O O . SER A 1 176 ? 7.938 -3.780 -23.687 1.00 86.00 176 SER A O 1
ATOM 1432 N N . ILE A 1 177 ? 5.733 -3.549 -23.499 1.00 89.50 177 ILE A N 1
ATOM 1433 C CA . ILE A 1 177 ? 5.564 -3.210 -24.925 1.00 89.50 177 ILE A CA 1
ATOM 1434 C C . ILE A 1 177 ? 6.324 -1.932 -25.326 1.00 89.50 177 ILE A C 1
ATOM 1436 O O . ILE A 1 177 ? 6.785 -1.824 -26.462 1.00 89.50 177 ILE A O 1
ATOM 1440 N N . GLY A 1 178 ? 6.538 -0.998 -24.390 1.00 87.44 178 GLY A N 1
ATOM 1441 C CA . GLY A 1 178 ? 7.367 0.186 -24.611 1.00 87.44 178 GLY A CA 1
ATOM 1442 C C . GLY A 1 178 ? 8.814 -0.165 -24.939 1.00 87.44 178 GLY A C 1
ATOM 1443 O O . GLY A 1 178 ? 9.396 0.416 -25.853 1.00 87.44 178 GLY A O 1
ATOM 1444 N N . ARG A 1 179 ? 9.381 -1.169 -24.265 1.00 87.56 179 ARG A N 1
ATOM 1445 C CA . ARG A 1 179 ? 10.743 -1.647 -24.531 1.00 87.56 179 ARG A CA 1
ATOM 1446 C C . ARG A 1 179 ? 10.800 -2.585 -25.733 1.00 87.56 179 ARG A C 1
ATOM 1448 O O . ARG A 1 179 ? 11.733 -2.487 -26.523 1.00 87.56 179 ARG A O 1
ATOM 1455 N N . VAL A 1 180 ? 9.794 -3.444 -25.908 1.00 87.12 180 VAL A N 1
ATOM 1456 C CA . VAL A 1 180 ? 9.709 -4.381 -27.042 1.00 87.12 180 VAL A CA 1
ATOM 1457 C C . VAL A 1 180 ? 9.579 -3.641 -28.377 1.00 87.12 180 VAL A C 1
ATOM 1459 O O . VAL A 1 180 ? 10.251 -4.001 -29.341 1.00 87.12 180 VAL A O 1
ATOM 1462 N N . PHE A 1 181 ? 8.750 -2.595 -28.440 1.00 88.88 181 PHE A N 1
ATOM 1463 C CA . PHE A 1 181 ? 8.475 -1.849 -29.674 1.00 88.88 181 PHE A CA 1
ATOM 1464 C C . PHE A 1 181 ? 9.156 -0.473 -29.746 1.00 88.88 181 PHE A C 1
ATOM 1466 O O . PHE A 1 181 ? 8.997 0.232 -30.740 1.00 88.88 181 PHE A O 1
ATOM 1473 N N . GLY A 1 182 ? 9.911 -0.068 -28.719 1.00 88.62 182 GLY A N 1
ATOM 1474 C CA . GLY A 1 182 ? 10.580 1.239 -28.675 1.00 88.62 182 GLY A CA 1
ATOM 1475 C C . GLY A 1 182 ? 9.620 2.427 -28.524 1.00 88.62 182 GLY A C 1
ATOM 1476 O O . GLY A 1 182 ? 9.904 3.526 -29.001 1.00 88.62 182 GLY A O 1
ATOM 1477 N N . LEU A 1 183 ? 8.469 2.220 -27.883 1.00 89.69 183 LEU A N 1
ATOM 1478 C CA . LEU A 1 183 ? 7.439 3.236 -27.682 1.00 89.69 183 LEU A CA 1
ATOM 1479 C C . LEU A 1 183 ? 7.664 3.954 -26.348 1.00 89.69 183 LEU A C 1
ATOM 1481 O O . LEU A 1 183 ? 7.290 3.455 -25.290 1.00 89.69 183 LEU A O 1
ATOM 1485 N N . ALA A 1 184 ? 8.247 5.154 -26.397 1.00 88.31 184 ALA A N 1
ATOM 1486 C CA . ALA A 1 184 ? 8.588 5.927 -25.196 1.00 88.31 184 ALA A CA 1
ATOM 1487 C C . ALA A 1 184 ? 7.381 6.226 -24.281 1.00 88.31 184 ALA A C 1
ATOM 1489 O O . ALA A 1 184 ? 7.532 6.280 -23.066 1.00 88.31 184 ALA A O 1
ATOM 1490 N N . HIS A 1 185 ? 6.186 6.390 -24.858 1.00 88.31 185 HIS A N 1
ATOM 1491 C CA . HIS A 1 185 ? 4.943 6.635 -24.115 1.00 88.31 185 HIS A CA 1
ATOM 1492 C C . HIS A 1 185 ? 4.349 5.369 -23.476 1.00 88.31 185 HIS A C 1
ATOM 1494 O O . HIS A 1 185 ? 3.425 5.467 -22.678 1.00 88.31 185 HIS A O 1
ATOM 1500 N N . GLU A 1 186 ? 4.866 4.188 -23.820 1.00 91.69 186 GLU A N 1
ATOM 1501 C CA . GLU A 1 186 ? 4.438 2.902 -23.259 1.00 91.69 186 GLU A CA 1
ATOM 1502 C C . GLU A 1 186 ? 5.449 2.349 -22.239 1.00 91.69 186 GLU A C 1
ATOM 1504 O O . GLU A 1 186 ? 5.318 1.206 -21.797 1.00 91.69 186 GLU A O 1
ATOM 1509 N N . LEU A 1 187 ? 6.485 3.122 -21.892 1.00 91.06 187 LEU A N 1
ATOM 1510 C CA . LEU A 1 187 ? 7.468 2.719 -20.891 1.00 91.06 187 LEU A CA 1
ATOM 1511 C C . LEU A 1 187 ? 6.826 2.651 -19.502 1.00 91.06 187 LEU A C 1
ATOM 1513 O O . LEU A 1 187 ? 6.010 3.493 -19.131 1.00 91.06 187 LEU A O 1
ATOM 1517 N N . ILE A 1 188 ? 7.238 1.641 -18.744 1.00 90.25 188 ILE A N 1
ATOM 1518 C CA . ILE A 1 188 ? 6.817 1.390 -17.369 1.00 90.25 188 ILE A CA 1
ATOM 1519 C C . ILE A 1 188 ? 8.076 1.508 -16.513 1.00 90.25 188 ILE A C 1
ATOM 1521 O O . ILE A 1 188 ? 9.038 0.784 -16.761 1.00 90.25 188 ILE A O 1
ATOM 1525 N N . ASN A 1 189 ? 8.092 2.415 -15.534 1.00 89.38 189 ASN A N 1
ATOM 1526 C CA . ASN A 1 189 ? 9.212 2.553 -14.604 1.00 89.38 189 ASN A CA 1
ATOM 1527 C C . ASN A 1 189 ? 8.755 2.310 -13.166 1.00 89.38 189 ASN A C 1
ATOM 1529 O O . ASN A 1 189 ? 7.614 2.588 -12.797 1.00 89.38 189 ASN A O 1
ATOM 1533 N N . GLU A 1 190 ? 9.668 1.830 -12.323 1.00 89.62 190 GLU A N 1
ATOM 1534 C CA . GLU A 1 190 ? 9.393 1.671 -10.896 1.00 89.62 190 GLU A CA 1
ATOM 1535 C C . GLU A 1 190 ? 8.933 2.980 -10.244 1.00 89.62 190 GLU A C 1
ATOM 1537 O O . GLU A 1 190 ? 9.575 4.029 -10.357 1.00 89.62 190 GLU A O 1
ATOM 1542 N N . GLY A 1 191 ? 7.851 2.883 -9.477 1.00 89.38 191 GLY A N 1
ATOM 1543 C CA . GLY A 1 191 ? 7.207 4.000 -8.806 1.00 89.38 191 GLY A CA 1
ATOM 1544 C C . GLY A 1 191 ? 6.131 4.695 -9.637 1.00 89.38 191 GLY A C 1
ATOM 1545 O O . GLY A 1 191 ? 5.347 5.435 -9.038 1.00 89.38 191 GLY A O 1
ATOM 1546 N N . ASP A 1 192 ? 6.055 4.471 -10.955 1.00 92.19 192 ASP A N 1
ATOM 1547 C CA . ASP A 1 192 ? 5.034 5.098 -11.800 1.00 92.19 192 ASP A CA 1
ATOM 1548 C C . ASP A 1 192 ? 3.625 4.705 -11.340 1.00 92.19 192 ASP A C 1
ATOM 1550 O O . ASP A 1 192 ? 3.390 3.607 -10.832 1.00 92.19 192 ASP A O 1
ATOM 1554 N N . THR A 1 193 ? 2.680 5.632 -11.479 1.00 92.56 193 THR A N 1
ATOM 1555 C CA . THR A 1 193 ? 1.254 5.366 -11.252 1.00 92.56 193 THR A CA 1
ATOM 1556 C C . THR A 1 193 ? 0.595 5.148 -12.602 1.00 92.56 193 THR A C 1
ATOM 1558 O O . THR A 1 193 ? 0.703 5.994 -13.492 1.00 92.56 193 THR A O 1
ATOM 1561 N N . ILE A 1 194 ? -0.062 4.004 -12.755 1.00 92.44 194 ILE A N 1
ATOM 1562 C CA . ILE A 1 194 ? -0.630 3.556 -14.021 1.00 92.44 194 ILE A CA 1
ATOM 1563 C C . ILE A 1 194 ? -2.061 3.058 -13.831 1.00 92.44 194 ILE A C 1
ATOM 1565 O O . ILE A 1 194 ? -2.482 2.712 -12.725 1.00 92.44 194 ILE A O 1
ATOM 1569 N N . LYS A 1 195 ? -2.805 2.986 -14.933 1.00 93.56 195 LYS A N 1
ATOM 1570 C CA . LYS A 1 195 ? -4.171 2.453 -14.936 1.00 93.56 195 LYS A CA 1
ATOM 1571 C C . LYS A 1 195 ? -4.185 1.062 -15.540 1.00 93.56 195 LYS A C 1
ATOM 1573 O O . LYS A 1 195 ? -3.474 0.799 -16.504 1.00 93.56 195 LYS A O 1
ATOM 1578 N N . ILE A 1 196 ? -5.001 0.181 -14.985 1.00 92.12 196 ILE A N 1
ATOM 1579 C CA . ILE A 1 196 ? -5.139 -1.209 -15.410 1.00 92.12 196 ILE A CA 1
ATOM 1580 C C . ILE A 1 196 ? -6.608 -1.448 -15.732 1.00 92.12 196 ILE A C 1
ATOM 1582 O O . ILE A 1 196 ? -7.479 -1.158 -14.909 1.00 92.12 196 ILE A O 1
ATOM 1586 N N . LYS A 1 197 ? -6.874 -1.969 -16.929 1.00 94.06 197 LYS A N 1
ATOM 1587 C CA . LYS A 1 197 ? -8.211 -2.324 -17.403 1.00 94.06 197 LYS A CA 1
ATOM 1588 C C . LYS A 1 197 ? -8.241 -3.792 -17.803 1.00 94.06 197 LYS A C 1
ATOM 1590 O O . LYS A 1 197 ? -7.653 -4.191 -18.809 1.00 94.06 197 LYS A O 1
ATOM 1595 N N . ASP A 1 198 ? -8.969 -4.584 -17.032 1.00 92.25 198 ASP A N 1
ATOM 1596 C CA . ASP A 1 198 ? -9.258 -5.977 -17.344 1.00 92.25 198 ASP A CA 1
ATOM 1597 C C . ASP A 1 198 ? -10.770 -6.155 -17.520 1.00 92.25 198 ASP A C 1
ATOM 1599 O O . ASP A 1 198 ? -11.527 -6.323 -16.561 1.00 92.25 198 ASP A O 1
ATOM 1603 N N . THR A 1 199 ? -11.209 -6.095 -18.777 1.00 91.56 199 THR A N 1
ATOM 1604 C CA . THR A 1 199 ? -12.606 -6.321 -19.174 1.00 91.56 199 THR A CA 1
ATOM 1605 C C . THR A 1 199 ? -12.982 -7.805 -19.209 1.00 91.56 199 THR A C 1
ATOM 1607 O O . THR A 1 199 ? -14.153 -8.140 -19.369 1.00 91.56 199 THR A O 1
ATOM 1610 N N . GLY A 1 200 ? -12.010 -8.712 -19.061 1.00 88.44 200 GLY A N 1
ATOM 1611 C CA . GLY A 1 200 ? -12.240 -10.151 -18.934 1.00 88.44 200 GLY A CA 1
ATOM 1612 C C . GLY A 1 200 ? -12.521 -10.586 -17.494 1.00 88.44 200 GLY A C 1
ATOM 1613 O O . GLY A 1 200 ? -13.060 -11.674 -17.274 1.00 88.44 200 GLY A O 1
ATOM 1614 N N . PHE A 1 201 ? -12.191 -9.747 -16.508 1.00 85.94 201 PHE A N 1
ATOM 1615 C CA . PHE A 1 201 ? -12.528 -9.969 -15.105 1.00 85.94 201 PHE A CA 1
ATOM 1616 C C . PHE A 1 201 ? -14.037 -9.788 -14.870 1.00 85.94 201 PHE A C 1
ATOM 1618 O O . PHE A 1 201 ? -14.695 -8.992 -15.534 1.00 85.94 201 PHE A O 1
ATOM 1625 N N . THR A 1 202 ? -14.622 -10.530 -13.923 1.00 82.88 202 THR A N 1
ATOM 1626 C CA . THR A 1 202 ? -16.048 -10.391 -13.570 1.00 82.88 202 THR A CA 1
ATOM 1627 C C . THR A 1 202 ? -16.205 -10.022 -12.092 1.00 82.88 202 THR A C 1
ATOM 1629 O O . THR A 1 202 ? -15.893 -10.851 -11.232 1.00 82.88 202 THR A O 1
ATOM 1632 N N . PRO A 1 203 ? -16.732 -8.824 -11.766 1.00 85.69 203 PRO A N 1
ATOM 1633 C CA . PRO A 1 203 ? -17.066 -7.716 -12.679 1.00 85.69 203 PRO A CA 1
ATOM 1634 C C . PRO A 1 203 ? -15.817 -7.097 -13.331 1.00 85.69 203 PRO A C 1
ATOM 1636 O O . PRO A 1 203 ? -14.719 -7.307 -12.824 1.00 85.69 203 PRO A O 1
ATOM 1639 N N . GLU A 1 204 ? -15.987 -6.334 -14.418 1.00 91.50 204 GLU A N 1
ATOM 1640 C CA . GLU A 1 204 ? -14.871 -5.660 -15.103 1.00 91.50 204 GLU A CA 1
ATOM 1641 C C . GLU A 1 204 ? -14.018 -4.860 -14.113 1.00 91.50 204 GLU A C 1
ATOM 1643 O O . GLU A 1 204 ? -14.534 -4.184 -13.214 1.00 91.50 204 GLU A O 1
ATOM 1648 N N . LEU A 1 205 ? -12.702 -4.956 -14.273 1.00 89.75 205 LEU A N 1
ATOM 1649 C CA . LEU A 1 205 ? -11.748 -4.454 -13.303 1.00 89.75 205 LEU A CA 1
ATOM 1650 C C . LEU A 1 205 ? -11.022 -3.227 -13.853 1.00 89.75 205 LEU A C 1
ATOM 1652 O O . LEU A 1 205 ? -10.298 -3.299 -14.844 1.00 89.75 205 LEU A O 1
ATOM 1656 N N . TYR A 1 206 ? -11.196 -2.109 -13.153 1.00 92.00 206 TYR A N 1
ATOM 1657 C CA . TYR A 1 206 ? -10.518 -0.845 -13.413 1.00 92.00 206 TYR A CA 1
ATOM 1658 C C . TYR A 1 206 ? -9.743 -0.462 -12.160 1.00 92.00 206 TYR A C 1
ATOM 1660 O O . TYR A 1 206 ? -10.342 -0.158 -11.127 1.00 92.00 206 TYR A O 1
ATOM 1668 N N . LEU A 1 207 ? -8.418 -0.513 -12.241 1.00 88.81 207 LEU A N 1
ATOM 1669 C CA . LEU A 1 207 ? -7.535 -0.220 -11.119 1.00 88.81 207 LEU A CA 1
ATOM 1670 C C . LEU A 1 207 ? -6.600 0.925 -11.468 1.00 88.81 207 LEU A C 1
ATOM 1672 O O . LEU A 1 207 ? -6.126 1.042 -12.594 1.00 88.81 207 LEU A O 1
ATOM 1676 N N . GLU A 1 208 ? -6.303 1.740 -10.470 1.00 90.88 208 GLU A N 1
ATOM 1677 C CA . GLU A 1 208 ? -5.093 2.546 -10.450 1.00 90.88 208 GLU A CA 1
ATOM 1678 C C . GLU A 1 208 ? -4.108 1.822 -9.540 1.00 90.88 208 GLU A C 1
ATOM 1680 O O . GLU A 1 208 ? -4.465 1.436 -8.426 1.00 90.88 208 GLU A O 1
ATOM 1685 N N . ALA A 1 209 ? -2.904 1.577 -10.038 1.00 88.81 209 ALA A N 1
ATOM 1686 C CA . ALA A 1 209 ? -1.896 0.836 -9.302 1.00 88.81 209 ALA A CA 1
ATOM 1687 C C . ALA A 1 209 ? -0.524 1.453 -9.521 1.00 88.81 209 ALA A C 1
ATOM 1689 O O . ALA A 1 209 ? -0.266 2.137 -10.519 1.00 88.81 209 ALA A O 1
ATOM 1690 N N . ARG A 1 210 ? 0.374 1.198 -8.577 1.00 90.38 210 ARG A N 1
ATOM 1691 C CA . ARG A 1 210 ? 1.742 1.670 -8.664 1.00 90.38 210 ARG A CA 1
ATOM 1692 C C . ARG A 1 210 ? 2.670 0.545 -9.072 1.00 90.38 210 ARG A C 1
ATOM 1694 O O . ARG A 1 210 ? 2.533 -0.572 -8.589 1.00 90.38 210 ARG A O 1
ATOM 1701 N N . VAL A 1 211 ? 3.653 0.843 -9.915 1.00 90.38 211 VAL A N 1
ATOM 1702 C CA . VAL A 1 211 ? 4.719 -0.114 -10.232 1.00 90.38 211 VAL A CA 1
ATOM 1703 C C . VAL A 1 211 ? 5.607 -0.294 -9.004 1.00 90.38 211 VAL A C 1
ATOM 1705 O O . VAL A 1 211 ? 6.313 0.633 -8.602 1.00 90.38 211 VAL A O 1
ATOM 1708 N N . ILE A 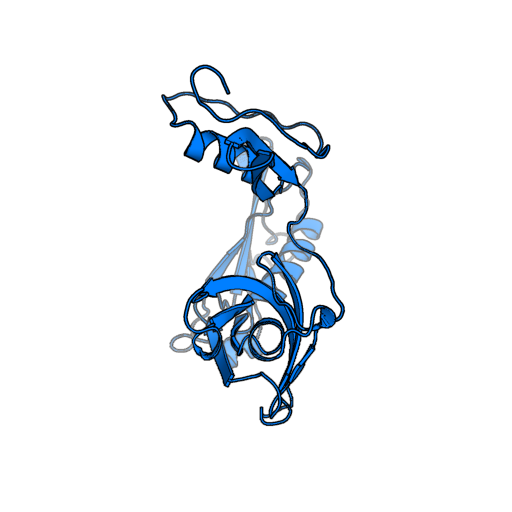1 212 ? 5.581 -1.480 -8.403 1.00 87.31 212 ILE A N 1
ATOM 1709 C CA . ILE A 1 212 ? 6.368 -1.806 -7.207 1.00 87.31 212 ILE A CA 1
ATOM 1710 C C . ILE A 1 212 ? 7.755 -2.312 -7.593 1.00 87.31 212 ILE A C 1
ATOM 1712 O O . ILE A 1 212 ? 8.739 -1.950 -6.950 1.00 87.31 212 ILE A O 1
ATOM 1716 N N . ALA A 1 213 ? 7.830 -3.140 -8.635 1.00 84.50 213 ALA A N 1
ATOM 1717 C CA . ALA A 1 213 ? 9.071 -3.739 -9.112 1.00 84.50 213 ALA A CA 1
ATOM 1718 C C . ALA A 1 213 ? 8.981 -4.096 -10.602 1.00 84.50 213 ALA A C 1
ATOM 1720 O O . ALA A 1 213 ? 7.893 -4.393 -11.106 1.00 84.50 213 ALA A O 1
ATOM 1721 N N . GLY A 1 214 ? 10.133 -4.111 -11.275 1.00 85.69 214 GLY A N 1
ATOM 1722 C CA . GLY A 1 214 ? 10.301 -4.656 -12.622 1.00 85.69 214 GLY A CA 1
ATOM 1723 C C . GLY A 1 214 ? 11.422 -5.695 -12.668 1.00 85.69 214 GLY A C 1
ATOM 1724 O O . GLY A 1 214 ? 12.547 -5.413 -12.264 1.00 85.69 214 GLY A O 1
ATOM 1725 N N . ASP A 1 215 ? 11.120 -6.891 -13.163 1.00 85.69 215 ASP A N 1
ATOM 1726 C CA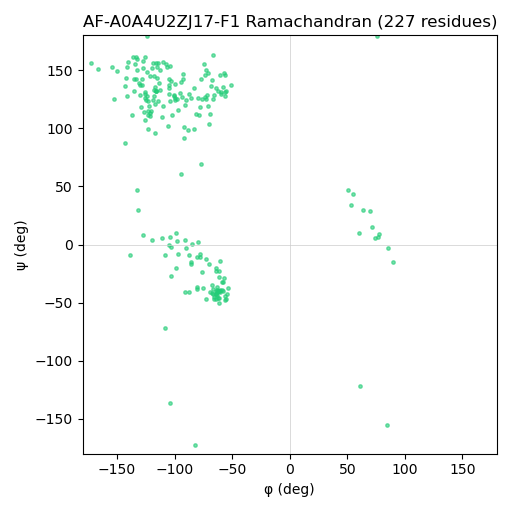 . ASP A 1 215 ? 12.113 -7.887 -13.569 1.00 85.69 215 ASP A CA 1
ATOM 1727 C C . ASP A 1 215 ? 12.400 -7.670 -15.058 1.00 85.69 215 ASP A C 1
ATOM 1729 O O . ASP A 1 215 ? 11.648 -8.139 -15.912 1.00 85.69 215 ASP A O 1
ATOM 1733 N N . GLU A 1 216 ? 13.417 -6.857 -15.362 1.00 87.31 216 GLU A N 1
ATOM 1734 C CA . GLU A 1 216 ? 13.750 -6.436 -16.727 1.00 87.31 216 GLU A CA 1
ATOM 1735 C C . GLU A 1 216 ? 14.987 -7.154 -17.272 1.00 87.31 216 GLU A C 1
ATOM 1737 O O . GLU A 1 216 ? 16.079 -7.124 -16.695 1.00 87.31 216 GLU A O 1
ATOM 1742 N N . SER A 1 217 ? 14.851 -7.716 -18.468 1.00 84.25 217 SER A N 1
ATOM 1743 C CA . SER A 1 217 ? 15.940 -8.301 -19.228 1.00 84.25 217 SER A CA 1
ATOM 1744 C C . SER A 1 217 ? 16.481 -7.304 -20.250 1.00 84.25 217 SER A C 1
ATOM 1746 O O . SER A 1 217 ? 15.838 -6.931 -21.233 1.00 84.25 217 SER A O 1
ATOM 1748 N N . PHE A 1 218 ? 17.738 -6.906 -20.064 1.00 83.00 218 PHE A N 1
ATOM 1749 C CA . PHE A 1 218 ? 18.441 -6.030 -21.009 1.00 83.00 218 PHE A CA 1
ATOM 1750 C C . PHE A 1 218 ? 18.838 -6.729 -22.316 1.00 83.00 218 PHE A C 1
ATOM 1752 O O . PHE A 1 218 ? 19.228 -6.059 -23.270 1.00 83.00 218 PHE A O 1
ATOM 1759 N N . THR A 1 219 ? 18.757 -8.060 -22.374 1.00 87.19 219 THR A N 1
ATOM 1760 C CA . THR A 1 219 ? 19.052 -8.847 -23.580 1.00 87.19 219 THR A CA 1
ATOM 1761 C C . THR A 1 219 ? 17.793 -9.334 -24.288 1.00 87.19 219 THR A C 1
ATOM 1763 O O . THR A 1 219 ? 17.827 -9.527 -25.502 1.00 87.19 219 THR A O 1
ATOM 1766 N N . ASN A 1 220 ? 16.685 -9.524 -23.564 1.00 86.00 220 ASN A N 1
ATOM 1767 C CA . ASN A 1 220 ? 15.413 -9.955 -24.129 1.00 86.00 220 ASN A CA 1
ATOM 1768 C C . ASN A 1 220 ? 14.208 -9.278 -23.439 1.00 86.00 220 ASN A C 1
ATOM 1770 O O . ASN A 1 220 ? 13.600 -9.888 -22.559 1.00 86.00 220 ASN A O 1
ATOM 1774 N N . PRO A 1 221 ? 13.790 -8.084 -23.902 1.00 84.19 221 PRO A N 1
ATOM 1775 C CA . PRO A 1 221 ? 12.687 -7.321 -23.304 1.00 84.19 221 PRO A CA 1
ATOM 1776 C C . PRO A 1 221 ? 11.321 -8.028 -23.298 1.00 84.19 221 PRO A C 1
ATOM 1778 O O . PRO A 1 221 ? 10.398 -7.608 -22.611 1.00 84.19 221 PRO A O 1
ATOM 1781 N N . THR A 1 222 ? 11.151 -9.111 -24.067 1.00 84.12 222 THR A N 1
ATOM 1782 C CA . THR A 1 222 ? 9.897 -9.890 -24.060 1.00 84.12 222 THR A CA 1
ATOM 1783 C C . THR A 1 222 ? 9.685 -10.671 -22.764 1.00 84.12 222 THR A C 1
ATOM 1785 O O . THR A 1 222 ? 8.566 -11.112 -22.498 1.00 84.12 222 THR A O 1
ATOM 1788 N N . GLN A 1 223 ? 10.747 -10.841 -21.971 1.00 84.56 223 GLN A N 1
ATOM 1789 C CA . GLN A 1 223 ? 10.710 -11.484 -20.660 1.00 84.56 223 GLN A CA 1
ATOM 1790 C C . GLN A 1 223 ? 10.451 -10.497 -19.522 1.00 84.56 223 GLN A C 1
ATOM 1792 O O . GLN A 1 223 ? 10.348 -10.944 -18.383 1.00 84.56 223 GLN A O 1
ATOM 1797 N N . ASP A 1 224 ? 10.346 -9.200 -19.826 1.00 84.75 224 ASP A N 1
ATOM 1798 C CA . ASP A 1 224 ? 10.123 -8.173 -18.819 1.00 84.75 224 ASP A CA 1
ATOM 1799 C C . ASP A 1 224 ? 8.777 -8.400 -18.125 1.00 84.75 224 ASP A C 1
ATOM 1801 O O . ASP A 1 224 ? 7.749 -8.594 -18.786 1.00 84.75 224 ASP A O 1
ATOM 1805 N N . LYS A 1 225 ? 8.793 -8.352 -16.793 1.00 81.75 225 LYS A N 1
ATOM 1806 C CA . LYS A 1 225 ? 7.605 -8.483 -15.946 1.00 81.75 225 LYS A CA 1
ATOM 1807 C C . LYS A 1 225 ? 7.567 -7.356 -14.940 1.00 81.75 225 LYS A C 1
ATOM 1809 O O . LYS A 1 225 ? 8.567 -7.065 -14.292 1.00 81.75 225 LYS A O 1
ATOM 1814 N N . TYR A 1 226 ? 6.390 -6.785 -14.744 1.00 85.62 226 TYR A N 1
ATOM 1815 C CA . TYR A 1 226 ? 6.169 -5.778 -13.713 1.00 85.62 226 TYR A CA 1
ATOM 1816 C C . TYR A 1 226 ? 5.156 -6.265 -12.695 1.00 85.62 226 TYR A C 1
ATOM 1818 O O . TYR A 1 226 ? 4.211 -6.967 -13.049 1.00 85.62 226 TYR A O 1
ATOM 1826 N N . VAL A 1 227 ? 5.377 -5.871 -11.443 1.00 82.12 227 VAL A N 1
ATOM 1827 C CA . VAL A 1 227 ? 4.483 -6.131 -10.316 1.00 82.12 227 VAL A CA 1
ATOM 1828 C C . VAL A 1 227 ? 3.903 -4.808 -9.850 1.00 82.12 227 VAL A C 1
ATOM 1830 O O . VAL A 1 227 ? 4.636 -3.835 -9.649 1.00 82.12 227 VAL A O 1
ATOM 1833 N N . PHE A 1 228 ? 2.591 -4.794 -9.647 1.00 84.69 228 PHE A N 1
ATOM 1834 C CA . PHE A 1 228 ? 1.844 -3.616 -9.224 1.00 84.69 228 PHE A CA 1
ATOM 1835 C C . PHE A 1 228 ? 1.225 -3.822 -7.839 1.00 84.69 228 PHE A C 1
ATOM 1837 O O . PHE A 1 228 ? 0.958 -4.961 -7.451 1.00 84.69 228 PHE A O 1
ATOM 1844 N N . GLY A 1 229 ? 1.019 -2.726 -7.107 1.00 77.44 229 GLY A N 1
ATOM 1845 C CA . GLY A 1 229 ? 0.454 -2.707 -5.756 1.00 77.44 229 GLY A CA 1
ATOM 1846 C C . GLY A 1 229 ? 0.049 -1.318 -5.293 1.00 77.44 229 GLY A C 1
ATOM 1847 O O . GLY A 1 229 ? 0.207 -0.352 -6.080 1.00 77.44 229 GLY A O 1
#